Protein AF-A0A372JL14-F1 (afdb_monomer)

Radius of gyration: 31.86 Å; Cα contacts (8 Å, |Δi|>4): 365; chains: 1; bounding box: 79×64×98 Å

Organism: NCBI:txid2293572

Sequence (366 aa):
MTTGGRPSGQGFDAAYQREVLEPARAAGDQPPEDLRVRYALPEQPTPEAVAARVKQVRQCWRRARGQLKYRKLVDRLEAEHRELAPVFTAAERGDLGPLRQRLAGGQARTRRRMEVAASRLADAGGLIQMVTPGELEDIARTAGVAGAELAALAAGRIEVREPDPLPAAPPYAAYAKVRESLDVLGRRTLADFLFGGRMGAPMRVLDGFAAPGRDGTPLVPSAEAVAAVAAEWARRSRDTSTTHAQTVLAALRAGPGEDPGAHLADLIRFDVVDRLRERLRQRASERALLRHATEELGVDASDARRLVFAVLREQAPAAGPPQPGPADRLRELLGAGEIYAAAEFARALTESGTAASGRDAAGGEA

Mean predicted aligned error: 13.59 Å

Secondary structure (DSSP, 8-state):
----PPPPHHHHHHHHIIIIIHHHHHTTSPPPS-HHHHTT--SS--HHHHHHHHHHHHHHHHHHTTSGGGHHHHHHHHHHHHHHHHHHHHHHTT--HHHHHHHHHHHHHHHHHHHHHHHHHHHHHTTTTEE-HHHHHHHHHHHT--HHHHHHHHTTTSEE-PPPP---S-SSTTHHHHHHHHHHTT-SSHHHHHHGGGB-SPBB-SSS-BEEBTTSPEE---HHHHHHHHHHHHTSPPSHHHHHHHHHHHHHH---SS-HHHHHHHHHHHHHHHHHHHHHHTT--HHHHHHIIIIIS-B-HHHHHHHHHHHHHHSS--SSPPPPPHHHHHHHHHHTT-HHHHHHHHHHHHHHHHHHHTTGGGS---

Solvent-accessible surface area (backbone atoms only — not comparable to full-atom values): 20619 Å² total; per-residue (Å²): 142,81,85,80,78,75,82,62,78,64,60,57,43,55,51,46,38,64,73,45,50,49,55,19,43,75,63,71,46,39,74,62,79,45,59,46,66,64,39,67,50,61,97,79,71,48,38,67,57,47,48,54,33,49,54,51,47,54,52,41,42,63,61,44,42,77,37,78,94,37,30,70,37,37,56,50,48,55,53,57,44,63,75,44,43,66,41,53,53,37,18,59,73,63,45,49,62,62,45,51,53,52,47,52,56,36,52,53,50,53,50,51,32,50,52,52,32,50,50,52,50,51,63,64,17,53,92,68,27,40,38,36,62,67,56,50,46,51,44,17,61,77,36,73,47,57,50,69,60,51,49,62,68,31,57,96,69,36,50,75,44,77,65,61,88,70,76,87,65,73,92,45,91,63,47,70,61,32,50,56,28,30,56,76,67,73,33,77,43,64,57,39,66,67,37,48,95,44,52,56,53,52,29,40,54,82,91,56,62,41,28,42,23,66,88,71,48,77,49,63,60,35,68,66,48,54,48,54,47,50,54,57,56,68,72,49,80,90,49,74,65,49,56,31,49,48,51,41,52,50,60,72,64,64,54,84,72,96,53,54,33,62,46,44,32,51,46,39,37,34,53,57,48,52,53,52,50,50,42,46,76,69,66,48,50,73,71,53,49,44,47,41,33,37,73,65,66,33,28,27,70,69,49,24,41,50,49,52,56,20,58,62,53,73,73,45,81,63,91,62,82,74,75,71,49,74,68,50,52,40,51,50,28,52,74,71,66,38,54,68,62,30,52,53,54,53,49,55,52,55,55,55,55,53,60,58,62,58,60,71,71,72,76,80,82,132

Nearest PDB structures (foldseek):
  6zjy-assembly1_2  TM=5.795E-01  e=3.337E+00  Thermus thermophilus
  3iam-assembly1_2  TM=5.540E-01  e=3.505E+00  Thermus thermophilus HB8
  2ztg-assembly1_A  TM=1.646E-01  e=9.799E+00  Archaeoglobus fulgidus

Foldseek 3Di:
DDDDDDDDLVVVLVVLCVQFQVVCLVVVLHHDLQPCNNQVADPDHALVSLLVSNVSSLVSLVVCCVPPSRVSSSVVSVVVVVVCVVQNVCSNVGNNPSVVVSNVVSVVLLVVLVVQLLVQLPVQCDPLLEDELVSLVVSCVVSVHDSVVSVVVSPPRHHHDDAQDADPDAPFPCVVLLVVLCVVLVHLFLCCLLAVVFFPAFWAQRVFTWTAGPVRDIDFLDPVSLVVSLVVLVPDDDDPNSVSNVVNSVRLPPDDDDGSRVSNSNNRRNRLLVVLLVVVVVVDDLVRQLCCSCPRVRHDSNNSSSSSVNSVVVPPPDPDDPPQPLVRVLVVCVVVVVVVVSVVSVVVVVVVVVVVVVVVVPPPDD

pLDDT: mean 85.7, std 14.25, range [32.25, 98.06]

Structure (mmCIF, N/CA/C/O backbone):
data_AF-A0A372JL14-F1
#
_entry.id   AF-A0A372JL14-F1
#
loop_
_atom_site.group_PDB
_atom_site.id
_atom_site.type_symbol
_atom_site.label_atom_id
_atom_site.label_alt_id
_atom_site.label_comp_id
_atom_site.label_asym_id
_atom_site.label_entity_id
_atom_site.label_seq_id
_atom_site.pdbx_PDB_ins_code
_atom_site.Cartn_x
_atom_site.Cartn_y
_atom_site.Cartn_z
_atom_site.occupancy
_atom_site.B_iso_or_equiv
_atom_site.auth_seq_id
_atom_site.auth_comp_id
_atom_site.auth_asym_id
_atom_site.auth_atom_id
_atom_site.pdbx_PDB_model_num
ATOM 1 N N . MET A 1 1 ? -17.526 -30.512 54.571 1.00 36.53 1 MET A N 1
ATOM 2 C CA . MET A 1 1 ? -16.855 -29.221 54.829 1.00 36.53 1 MET A CA 1
ATOM 3 C C . MET A 1 1 ? -15.745 -29.074 53.808 1.00 36.53 1 MET A C 1
ATOM 5 O O . MET A 1 1 ? -14.701 -29.687 53.967 1.00 36.53 1 MET A O 1
ATOM 9 N N . THR A 1 2 ? -16.003 -28.345 52.726 1.00 32.25 2 THR A N 1
ATOM 10 C CA . THR A 1 2 ? -15.035 -28.126 51.645 1.00 32.25 2 THR A CA 1
ATOM 11 C C . THR A 1 2 ? -14.888 -26.620 51.500 1.00 32.25 2 THR A C 1
ATOM 13 O O . THR A 1 2 ? -15.823 -25.917 51.124 1.00 32.25 2 THR A O 1
ATOM 16 N N . THR A 1 3 ? -13.743 -26.120 51.940 1.00 36.56 3 THR A N 1
ATOM 17 C CA . THR A 1 3 ? -13.368 -24.710 51.991 1.00 36.56 3 THR A CA 1
ATOM 18 C C . THR A 1 3 ? -13.183 -24.168 50.576 1.00 36.56 3 THR A C 1
ATOM 20 O O . THR A 1 3 ? -12.207 -24.473 49.897 1.00 36.56 3 THR A O 1
ATOM 23 N N . GLY A 1 4 ? -14.134 -23.344 50.129 1.00 34.62 4 GLY A N 1
ATOM 24 C CA . GLY A 1 4 ? -14.015 -22.556 48.906 1.00 34.62 4 GLY A CA 1
ATOM 25 C C . GLY A 1 4 ? -12.928 -21.492 49.057 1.00 34.62 4 GLY A C 1
ATOM 26 O O . GLY A 1 4 ? -13.103 -20.509 49.778 1.00 34.62 4 GLY A O 1
ATOM 27 N N . GLY A 1 5 ? -11.797 -21.695 48.381 1.00 34.81 5 GLY A N 1
ATOM 28 C CA . GLY A 1 5 ? -10.740 -20.696 48.265 1.00 34.81 5 GLY A CA 1
ATOM 29 C C . GLY A 1 5 ? -11.251 -19.461 47.524 1.00 34.81 5 GLY A C 1
ATOM 30 O O . GLY A 1 5 ? -11.696 -19.553 46.381 1.00 34.81 5 GLY A O 1
ATOM 31 N N . ARG A 1 6 ? -11.194 -18.290 48.171 1.00 41.19 6 ARG A N 1
ATOM 32 C CA . ARG A 1 6 ? -11.411 -17.002 47.496 1.00 41.19 6 ARG A CA 1
ATOM 33 C C . ARG A 1 6 ? -10.354 -16.840 46.397 1.00 41.19 6 ARG A C 1
ATOM 35 O O . ARG A 1 6 ? -9.171 -16.967 46.716 1.00 41.19 6 AR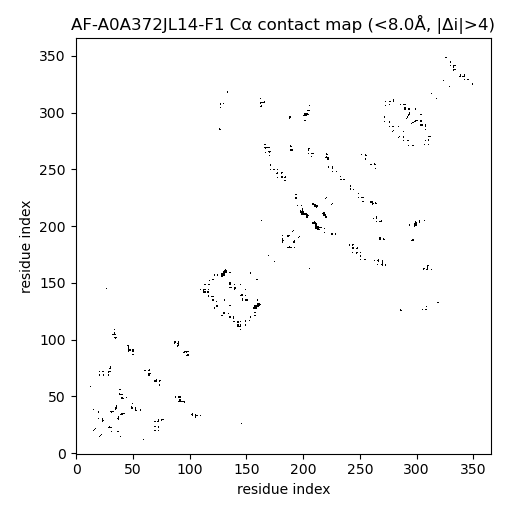G A O 1
ATOM 42 N N . PRO A 1 7 ? -10.724 -16.488 45.155 1.00 47.06 7 PRO A N 1
ATOM 43 C CA . PRO A 1 7 ? -9.740 -16.077 44.164 1.00 47.06 7 PRO A CA 1
ATOM 44 C C . PRO A 1 7 ? -8.987 -14.855 44.705 1.00 47.06 7 PRO A C 1
ATOM 46 O O . PRO A 1 7 ? -9.585 -13.862 45.127 1.00 47.06 7 PRO A O 1
ATOM 49 N N . SER A 1 8 ? -7.664 -14.956 44.763 1.00 51.81 8 SER A N 1
ATOM 50 C CA . SER A 1 8 ? -6.777 -13.918 45.278 1.00 51.81 8 SER A CA 1
ATOM 51 C C . SER A 1 8 ? -6.915 -12.638 44.442 1.00 51.81 8 SER A C 1
ATOM 53 O O . SER A 1 8 ? -6.709 -12.628 43.230 1.00 51.81 8 SER A O 1
ATOM 55 N N . GLY A 1 9 ? -7.242 -11.516 45.094 1.00 58.69 9 GLY A N 1
ATOM 56 C CA . GLY A 1 9 ? -7.465 -10.204 44.458 1.00 58.69 9 GLY A CA 1
ATOM 57 C C . GLY A 1 9 ? -6.240 -9.568 43.779 1.00 58.69 9 GLY A C 1
ATOM 58 O O . GLY A 1 9 ? -6.307 -8.409 43.379 1.00 58.69 9 GLY A O 1
ATOM 59 N N . GLN A 1 10 ? -5.124 -10.292 43.670 1.00 62.50 10 GLN A N 1
ATOM 60 C CA . GLN A 1 10 ? -3.940 -9.907 42.896 1.00 62.50 10 GLN A CA 1
ATOM 61 C C . GLN A 1 10 ? -4.026 -10.389 41.437 1.00 62.50 10 GLN A C 1
ATOM 63 O O . GLN A 1 10 ? -3.588 -9.671 40.543 1.00 62.50 10 GLN A O 1
ATOM 68 N N . GLY A 1 11 ? -4.651 -11.545 41.172 1.00 80.62 11 GLY A N 1
ATOM 69 C CA . GLY A 1 11 ? -4.788 -12.075 39.808 1.00 80.62 11 GLY A CA 1
ATOM 70 C C . GLY A 1 11 ? -5.744 -11.252 38.941 1.00 80.62 11 GLY A C 1
ATOM 71 O O . GLY A 1 11 ? -5.451 -10.974 37.781 1.00 80.62 11 GLY A O 1
ATOM 72 N N . PHE A 1 12 ? -6.857 -10.789 39.525 1.00 87.69 12 PHE A N 1
ATOM 73 C CA . PHE A 1 12 ? -7.806 -9.920 38.822 1.00 87.69 12 PHE A CA 1
ATOM 74 C C . PHE A 1 12 ? -7.198 -8.560 38.465 1.00 87.69 12 PHE A C 1
ATOM 76 O O . PHE A 1 12 ? -7.392 -8.081 37.356 1.00 87.69 12 PHE A O 1
ATOM 83 N N . ASP A 1 13 ? -6.451 -7.948 39.384 1.00 88.00 13 ASP A N 1
ATOM 84 C CA . ASP A 1 13 ? -5.843 -6.637 39.158 1.00 88.00 13 ASP A CA 1
ATOM 85 C C . ASP A 1 13 ? -4.826 -6.655 38.023 1.00 88.00 13 ASP A C 1
ATOM 87 O O . ASP A 1 13 ? -4.829 -5.751 37.193 1.00 88.00 13 ASP A O 1
ATOM 91 N N . ALA A 1 14 ? -3.979 -7.685 37.971 1.00 88.38 14 ALA A N 1
ATOM 92 C CA . ALA A 1 14 ? -3.007 -7.844 36.897 1.00 88.38 14 ALA A CA 1
ATOM 93 C C . ALA A 1 14 ? -3.699 -8.023 35.534 1.00 88.38 14 ALA A C 1
ATOM 95 O O . ALA A 1 14 ? -3.319 -7.370 34.562 1.00 88.38 14 ALA A O 1
ATOM 96 N N . ALA A 1 15 ? -4.752 -8.848 35.476 1.00 89.06 15 ALA A N 1
ATOM 97 C CA . ALA A 1 15 ? -5.551 -9.028 34.264 1.00 89.06 15 ALA A CA 1
ATOM 98 C C . ALA A 1 15 ? -6.240 -7.721 33.843 1.00 89.06 15 ALA A C 1
ATOM 100 O O . ALA A 1 15 ? -6.083 -7.281 32.709 1.00 89.06 15 ALA A O 1
ATOM 101 N N . TYR A 1 16 ? -6.911 -7.038 34.774 1.00 92.19 16 TYR A N 1
ATOM 102 C CA . TYR A 1 16 ? -7.608 -5.779 34.510 1.00 92.19 16 TYR A CA 1
ATOM 103 C C . TYR A 1 16 ? -6.648 -4.658 34.081 1.00 92.19 16 TYR A C 1
ATOM 105 O O . TYR A 1 16 ? -6.959 -3.870 33.189 1.00 92.19 16 TYR A O 1
ATOM 113 N N . GLN A 1 17 ? -5.453 -4.584 34.671 1.00 91.75 17 GLN A N 1
ATOM 114 C CA . GLN A 1 17 ? -4.425 -3.639 34.235 1.00 91.75 17 GLN A CA 1
ATOM 115 C C . GLN A 1 17 ? -4.004 -3.899 32.790 1.00 91.75 17 GLN A C 1
ATOM 117 O O . GLN A 1 17 ? -4.000 -2.970 31.988 1.00 91.75 17 GLN A O 1
ATOM 122 N N . ARG A 1 18 ? -3.696 -5.154 32.456 1.00 90.06 18 ARG A N 1
ATOM 123 C CA . ARG A 1 18 ? -3.254 -5.553 31.117 1.00 90.06 18 ARG A CA 1
ATOM 124 C C . ARG A 1 18 ? -4.340 -5.372 30.056 1.00 90.06 18 ARG A C 1
ATOM 126 O O . ARG A 1 18 ? -4.038 -4.950 28.950 1.00 90.06 18 ARG A O 1
ATOM 133 N N . GLU A 1 19 ? -5.580 -5.713 30.384 1.00 86.56 19 GLU A N 1
ATOM 134 C CA . GLU A 1 19 ? -6.680 -5.788 29.415 1.00 86.56 19 GLU A CA 1
ATOM 135 C C . GLU A 1 19 ? -7.472 -4.482 29.306 1.00 86.56 19 GLU A C 1
ATOM 137 O O . GLU A 1 19 ? -8.123 -4.253 28.292 1.00 86.56 19 GLU A O 1
ATOM 142 N N . VAL A 1 20 ? -7.416 -3.610 30.320 1.00 90.88 20 VAL A N 1
ATOM 143 C CA . VAL A 1 20 ? -8.228 -2.384 30.361 1.00 90.88 20 VAL A CA 1
ATOM 144 C C . VAL A 1 20 ? -7.383 -1.129 30.555 1.00 90.88 20 VAL A C 1
ATOM 146 O O . VAL A 1 20 ? -7.520 -0.185 29.779 1.00 90.88 20 VAL A O 1
ATOM 149 N N . LEU A 1 21 ? -6.507 -1.080 31.566 1.00 91.69 21 LEU A N 1
ATOM 150 C CA . LEU A 1 21 ? -5.782 0.160 31.884 1.00 91.69 21 LEU A CA 1
ATOM 151 C C . LEU A 1 21 ? -4.628 0.459 30.919 1.00 91.69 21 LEU A C 1
ATOM 153 O O . LEU A 1 21 ? -4.479 1.610 30.518 1.00 91.69 21 LEU A O 1
ATOM 157 N N . GLU A 1 22 ? -3.827 -0.534 30.532 1.00 89.06 22 GLU A N 1
ATOM 158 C CA . GLU A 1 22 ? -2.732 -0.334 29.570 1.00 89.06 22 GLU A CA 1
ATOM 159 C C . GLU A 1 22 ? -3.249 0.059 28.171 1.00 89.06 22 GLU A C 1
ATOM 161 O O . GLU A 1 22 ? -2.746 1.050 27.637 1.00 89.06 22 GLU A O 1
ATOM 166 N N . PRO A 1 23 ? -4.291 -0.584 27.599 1.00 84.25 23 PRO A N 1
ATOM 167 C CA . PRO A 1 23 ? -4.885 -0.133 26.339 1.00 84.25 23 PRO A CA 1
ATOM 168 C C . PRO A 1 23 ? -5.472 1.282 26.420 1.00 84.25 23 PRO A C 1
ATOM 170 O O . PRO A 1 23 ? -5.221 2.104 25.543 1.00 84.25 23 PRO A O 1
ATOM 173 N N . ALA A 1 24 ? -6.195 1.606 27.497 1.00 83.81 24 ALA A N 1
ATOM 174 C CA . ALA A 1 24 ? -6.757 2.942 27.712 1.00 83.81 24 ALA A CA 1
ATOM 175 C C . ALA A 1 24 ? -5.674 4.028 27.852 1.00 83.81 24 ALA A C 1
ATOM 177 O O . ALA A 1 24 ? -5.843 5.154 27.382 1.00 83.81 24 ALA A O 1
ATOM 178 N N . ARG A 1 25 ? -4.537 3.688 28.472 1.00 87.19 25 ARG A N 1
ATOM 179 C CA . ARG A 1 25 ? -3.360 4.561 28.555 1.00 87.19 25 ARG A CA 1
ATOM 180 C C . ARG A 1 25 ? -2.718 4.752 27.182 1.00 87.19 25 ARG A C 1
ATOM 182 O O . ARG A 1 25 ? -2.442 5.887 26.804 1.00 87.19 25 ARG A O 1
ATOM 189 N N . ALA A 1 26 ? -2.516 3.668 26.429 1.00 78.06 26 ALA A N 1
ATOM 190 C CA . ALA A 1 26 ? -1.995 3.721 25.062 1.00 78.06 26 ALA A CA 1
ATOM 191 C C . ALA A 1 26 ? -2.899 4.551 24.130 1.00 78.06 26 ALA A C 1
ATOM 193 O O . ALA A 1 26 ? -2.398 5.252 23.257 1.00 78.06 26 ALA A O 1
ATOM 194 N N . ALA A 1 27 ? -4.211 4.561 24.381 1.00 74.12 27 ALA A N 1
ATOM 195 C CA . ALA A 1 27 ? -5.197 5.411 23.713 1.00 74.12 27 ALA A CA 1
ATOM 196 C C . ALA A 1 27 ? -5.262 6.863 24.254 1.00 74.12 27 ALA A C 1
ATOM 198 O O . ALA A 1 27 ? -6.275 7.544 24.095 1.00 74.12 27 ALA A O 1
ATOM 199 N N . GLY A 1 28 ? -4.206 7.359 24.911 1.00 79.31 28 GLY A N 1
ATOM 200 C CA . GLY A 1 28 ? -4.126 8.748 25.384 1.00 79.31 28 GLY A CA 1
ATOM 201 C C . GLY A 1 28 ? -4.898 9.024 26.679 1.00 79.31 28 GLY A C 1
ATOM 202 O O . GLY A 1 28 ? -5.529 10.076 26.823 1.00 79.31 28 GLY A O 1
ATOM 203 N N . ASP A 1 29 ? -4.857 8.085 27.627 1.00 83.62 29 ASP A N 1
ATOM 204 C CA . ASP A 1 29 ? -5.582 8.140 28.907 1.00 83.62 29 ASP A CA 1
ATOM 205 C C . ASP A 1 29 ? -7.108 8.293 28.740 1.00 83.62 29 ASP A C 1
ATOM 207 O O . ASP A 1 29 ? -7.772 9.023 29.490 1.00 83.62 29 ASP A O 1
ATOM 211 N N . GLN A 1 30 ? -7.683 7.620 27.741 1.00 80.56 30 GLN A N 1
ATOM 212 C CA . GLN A 1 30 ? -9.124 7.616 27.492 1.00 80.56 30 GLN A CA 1
ATOM 213 C C . GLN A 1 30 ? -9.791 6.363 28.083 1.00 80.56 30 GLN A C 1
ATOM 215 O O . GLN A 1 30 ? -9.416 5.245 27.731 1.00 80.56 30 GLN A O 1
ATOM 220 N N . PRO A 1 31 ? -10.794 6.513 28.971 1.00 84.88 31 PRO A N 1
ATOM 221 C CA . PRO A 1 31 ? -11.597 5.400 29.457 1.00 84.88 31 PRO A CA 1
ATOM 222 C C . PRO A 1 31 ? -12.264 4.623 28.316 1.00 84.88 31 PRO A C 1
ATOM 224 O O . PRO A 1 31 ? -12.842 5.248 27.427 1.00 84.88 31 PRO A O 1
ATOM 227 N N . PRO A 1 32 ? -12.299 3.279 28.369 1.00 83.69 32 PRO A N 1
ATOM 228 C CA . PRO A 1 32 ? -13.028 2.492 27.379 1.00 83.69 32 PRO A CA 1
ATOM 229 C C . PRO A 1 32 ? -14.502 2.895 27.364 1.00 83.69 32 PRO A C 1
ATOM 231 O O . PRO A 1 32 ? -15.130 2.927 28.421 1.00 83.69 32 PRO A O 1
ATOM 234 N N . GLU A 1 33 ? -15.078 3.205 26.207 1.00 79.69 33 GLU A N 1
ATOM 235 C CA . GLU A 1 33 ? -16.487 3.619 26.128 1.00 79.69 33 GLU A CA 1
ATOM 236 C C . GLU A 1 33 ? -17.476 2.482 26.424 1.00 79.69 33 GLU A C 1
ATOM 238 O O . GLU A 1 33 ? -18.573 2.729 26.933 1.00 79.69 33 GLU A O 1
ATOM 243 N N . ASP A 1 34 ? -17.099 1.233 26.133 1.00 83.25 34 ASP A N 1
ATOM 244 C CA . ASP A 1 34 ? -17.922 0.072 26.463 1.00 83.25 34 ASP A CA 1
ATOM 245 C C . ASP A 1 34 ? -17.882 -0.194 27.975 1.00 83.25 34 ASP A C 1
ATOM 247 O O . ASP A 1 34 ? -16.852 -0.570 28.542 1.00 83.25 34 ASP A O 1
ATOM 251 N N . LEU A 1 35 ? -19.031 -0.030 28.640 1.00 87.88 35 LEU A N 1
ATOM 252 C CA . LEU A 1 35 ? -19.146 -0.266 30.078 1.00 87.88 35 LEU A CA 1
ATOM 253 C C . LEU A 1 35 ? -18.945 -1.742 30.451 1.00 87.88 35 LEU A C 1
ATOM 255 O O . LEU A 1 35 ? -18.551 -2.004 31.586 1.00 87.88 35 LEU A O 1
ATOM 259 N N . ARG A 1 36 ? -19.171 -2.703 29.539 1.00 88.62 36 ARG A N 1
ATOM 260 C CA . ARG A 1 36 ? -18.833 -4.112 29.802 1.00 88.62 36 ARG A CA 1
ATOM 261 C C . ARG A 1 36 ? -17.331 -4.287 29.955 1.00 88.62 36 ARG A C 1
ATOM 263 O O . ARG A 1 36 ? -16.913 -4.882 30.941 1.00 88.62 36 ARG A O 1
ATOM 270 N N . VAL A 1 37 ? -16.539 -3.722 29.046 1.00 87.94 37 VAL A N 1
ATOM 271 C CA . VAL A 1 37 ? -15.069 -3.762 29.113 1.00 87.94 37 VAL A CA 1
ATOM 272 C C . VAL A 1 37 ? -14.576 -2.962 30.317 1.00 87.94 37 VAL A C 1
ATOM 274 O O . VAL A 1 37 ? -13.851 -3.483 31.161 1.00 87.94 37 VAL A O 1
ATOM 277 N N . ARG A 1 38 ? -15.048 -1.717 30.462 1.00 91.19 38 ARG A N 1
ATOM 278 C CA . ARG A 1 38 ? -14.637 -0.803 31.537 1.00 91.19 38 ARG A CA 1
ATOM 279 C C . ARG A 1 38 ? -14.881 -1.370 32.932 1.00 91.19 38 ARG A C 1
ATOM 281 O O . ARG A 1 38 ? -14.085 -1.133 33.829 1.00 91.19 38 ARG A O 1
ATOM 288 N N . TYR A 1 39 ? -15.982 -2.085 33.139 1.00 93.69 39 TYR A N 1
ATOM 289 C CA . TYR A 1 39 ? -16.289 -2.695 34.431 1.00 93.69 39 TYR A CA 1
ATOM 290 C C . TYR A 1 39 ? -16.063 -4.206 34.442 1.00 93.69 39 TYR A C 1
ATOM 292 O O . TYR A 1 39 ? -16.438 -4.828 35.422 1.00 93.69 39 TYR A O 1
ATOM 300 N N . ALA A 1 40 ? -15.462 -4.811 33.412 1.00 91.06 40 ALA A N 1
ATOM 301 C CA . ALA A 1 40 ? -15.293 -6.265 33.288 1.00 91.06 40 ALA A CA 1
ATOM 302 C C . ALA A 1 40 ? -16.577 -7.059 33.639 1.00 91.06 40 ALA A C 1
ATOM 304 O O . ALA A 1 40 ? -16.546 -8.024 34.412 1.00 91.06 40 ALA A O 1
ATOM 305 N N . LEU A 1 41 ? -17.727 -6.595 33.135 1.00 91.06 41 LEU A N 1
ATOM 306 C CA . LEU A 1 41 ? -19.036 -7.193 33.413 1.00 91.06 41 LEU A CA 1
ATOM 307 C C . LEU A 1 41 ? -19.230 -8.482 32.600 1.00 91.06 41 LEU A C 1
ATOM 309 O O . LEU A 1 41 ? -18.819 -8.532 31.440 1.00 91.06 41 LEU A O 1
ATOM 313 N N . PRO A 1 42 ? -19.903 -9.501 33.163 1.00 85.06 42 PRO A N 1
ATOM 314 C CA . PRO A 1 42 ? -20.250 -10.705 32.418 1.00 85.06 42 PRO A CA 1
ATOM 315 C C . PRO A 1 42 ? -21.270 -10.403 31.311 1.00 85.06 42 PRO A C 1
ATOM 317 O O . PRO A 1 42 ? -22.005 -9.412 31.358 1.00 85.06 42 PRO A O 1
ATOM 320 N N . GLU A 1 43 ? -21.339 -11.290 30.320 1.00 80.88 43 GLU A N 1
ATOM 321 C CA . GLU A 1 43 ? -22.211 -11.133 29.152 1.00 80.88 43 GLU A CA 1
ATOM 322 C C . GLU A 1 43 ? -23.695 -11.035 29.536 1.00 80.88 43 GLU A C 1
ATOM 324 O O . GLU A 1 43 ? -24.409 -10.145 29.055 1.00 80.88 43 GLU A O 1
ATOM 329 N N . GLN A 1 44 ? -24.106 -11.867 30.497 1.00 83.38 44 GLN A N 1
ATOM 330 C CA . GLN A 1 44 ? -25.407 -11.831 31.160 1.00 83.38 44 GLN A CA 1
ATOM 331 C C . GLN A 1 44 ? -25.233 -11.373 32.620 1.00 83.38 44 GLN A C 1
ATOM 333 O O . GLN A 1 44 ? -24.943 -12.188 33.498 1.00 83.38 44 GLN A O 1
ATOM 338 N N . PRO A 1 45 ? -25.347 -10.064 32.905 1.00 84.50 45 PRO A N 1
ATOM 339 C CA . PRO A 1 45 ? -25.189 -9.549 34.259 1.00 84.50 45 PRO A CA 1
ATOM 340 C C . PRO A 1 45 ? -26.381 -9.902 35.150 1.00 84.50 45 PRO A C 1
ATOM 342 O O . PRO A 1 45 ? -27.522 -9.610 34.796 1.00 84.50 45 PRO A O 1
ATOM 345 N N . THR A 1 46 ? -26.106 -10.456 36.335 1.00 90.31 46 THR A N 1
ATOM 346 C CA . THR A 1 46 ? -27.049 -10.455 37.467 1.00 90.31 46 THR A CA 1
ATOM 347 C C . THR A 1 46 ? -26.796 -9.228 38.354 1.00 90.31 46 THR A C 1
ATOM 349 O O . THR A 1 46 ? -25.677 -8.698 38.342 1.00 90.31 46 THR A O 1
ATOM 352 N N . PRO A 1 47 ? -27.790 -8.759 39.132 1.00 89.38 47 PRO A N 1
ATOM 353 C CA . PRO A 1 47 ? -27.623 -7.646 40.074 1.00 89.38 47 PRO A CA 1
ATOM 354 C C . PRO A 1 47 ? -26.400 -7.801 40.990 1.00 89.38 47 PRO A C 1
ATOM 356 O O . PRO A 1 47 ? -25.568 -6.897 41.102 1.00 89.38 47 PRO A O 1
ATOM 359 N N . GLU A 1 48 ? -26.229 -8.986 41.576 1.00 89.12 48 GLU A N 1
ATOM 360 C CA . GLU A 1 48 ? -25.154 -9.298 42.520 1.00 89.12 48 GLU A CA 1
ATOM 361 C C . GLU A 1 48 ? -23.792 -9.307 41.823 1.00 89.12 48 GLU A C 1
ATOM 363 O O . GLU A 1 48 ? -22.808 -8.785 42.355 1.00 89.12 48 GLU A O 1
ATOM 368 N N . ALA A 1 49 ? -23.733 -9.867 40.610 1.00 89.75 49 ALA A N 1
ATOM 369 C CA . ALA A 1 49 ? -22.514 -9.919 39.816 1.00 89.75 49 ALA A CA 1
ATOM 370 C C . ALA A 1 49 ? -22.046 -8.515 39.410 1.00 89.75 49 ALA A C 1
ATOM 372 O O . ALA A 1 49 ? -20.848 -8.230 39.466 1.00 89.75 49 ALA A O 1
ATOM 373 N N . VAL A 1 50 ? -22.974 -7.623 39.047 1.00 91.44 50 VAL A N 1
ATOM 374 C CA . VAL A 1 50 ? -22.666 -6.221 38.722 1.00 91.44 50 VAL A CA 1
ATOM 375 C C . VAL A 1 50 ? -22.124 -5.498 39.950 1.00 91.44 50 VAL A C 1
ATOM 377 O O . VAL A 1 50 ? -21.042 -4.916 39.877 1.00 91.44 50 VAL A O 1
ATOM 380 N N . ALA A 1 51 ? -22.824 -5.579 41.084 1.00 91.19 51 ALA A N 1
ATOM 381 C CA . ALA A 1 51 ? -22.426 -4.926 42.329 1.00 91.19 51 ALA A CA 1
ATOM 382 C C . ALA A 1 51 ? -21.022 -5.363 42.782 1.00 91.19 51 ALA A C 1
ATOM 384 O O . ALA A 1 51 ? -20.132 -4.543 43.041 1.00 91.19 51 ALA A O 1
ATOM 385 N N . ALA A 1 52 ? -20.794 -6.681 42.812 1.00 91.69 52 ALA A N 1
ATOM 386 C CA . ALA A 1 52 ? -19.512 -7.265 43.180 1.00 91.69 52 ALA A CA 1
ATOM 387 C C . ALA A 1 52 ? -18.392 -6.804 42.240 1.00 91.69 52 ALA A C 1
ATOM 389 O O . ALA A 1 52 ? -17.317 -6.402 42.698 1.00 91.69 52 ALA A O 1
ATOM 390 N N . ARG A 1 53 ? -18.651 -6.810 40.928 1.00 92.81 53 ARG A N 1
ATOM 391 C CA . ARG A 1 53 ? -17.654 -6.446 39.926 1.00 92.81 53 ARG A CA 1
ATOM 392 C C . ARG A 1 53 ? -17.302 -4.961 39.966 1.00 92.81 53 ARG A C 1
ATOM 394 O O . ARG A 1 53 ? -16.119 -4.626 39.978 1.00 92.81 53 ARG A O 1
ATOM 401 N N . VAL A 1 54 ? -18.292 -4.075 40.062 1.00 93.81 54 VAL A N 1
ATOM 402 C CA . VAL A 1 54 ? -18.071 -2.623 40.185 1.00 93.81 54 VAL A CA 1
ATOM 403 C C . VAL A 1 54 ? -17.231 -2.317 41.424 1.00 93.81 54 VAL A C 1
ATOM 405 O O . VAL A 1 54 ? -16.259 -1.561 41.345 1.00 93.81 54 VAL A O 1
ATOM 408 N N . LYS A 1 55 ? -17.532 -2.954 42.563 1.00 93.62 55 LYS A N 1
ATOM 409 C CA . LYS A 1 55 ? -16.737 -2.814 43.790 1.00 93.62 55 LYS A CA 1
ATOM 410 C C . LYS A 1 55 ? -15.285 -3.256 43.589 1.00 93.62 55 LYS A C 1
ATOM 412 O O . LYS A 1 55 ? -14.369 -2.544 44.010 1.00 93.62 55 LYS A O 1
ATOM 417 N N . GLN A 1 56 ? -15.076 -4.401 42.939 1.00 93.81 56 GLN A N 1
ATOM 418 C CA . GLN A 1 56 ? -13.751 -4.961 42.669 1.00 93.81 56 GLN A CA 1
ATOM 419 C C . GLN A 1 56 ? -12.923 -4.051 41.746 1.00 93.81 56 GLN A C 1
ATOM 421 O O . GLN A 1 56 ? -11.782 -3.716 42.068 1.00 93.81 56 GLN A O 1
ATOM 426 N N . VAL A 1 57 ? -13.519 -3.570 40.653 1.00 95.25 57 VAL A N 1
ATOM 427 C CA . VAL A 1 57 ? -12.891 -2.641 39.701 1.00 95.25 57 VAL A CA 1
ATOM 428 C C . VAL A 1 57 ? -12.508 -1.327 40.384 1.00 95.25 57 VAL A C 1
ATOM 430 O O . VAL A 1 57 ? -11.363 -0.889 40.289 1.00 95.25 57 VAL A O 1
ATOM 433 N N . ARG A 1 58 ? -13.402 -0.739 41.186 1.00 95.00 58 ARG A N 1
ATOM 434 C CA . ARG A 1 58 ? -13.092 0.484 41.948 1.00 95.00 58 ARG A CA 1
ATOM 435 C C . ARG A 1 58 ? -12.001 0.283 42.999 1.00 95.00 58 ARG A C 1
ATOM 437 O O . ARG A 1 58 ? -11.311 1.233 43.367 1.00 95.00 58 ARG A O 1
ATOM 444 N N . GLN A 1 59 ? -11.845 -0.925 43.538 1.00 94.19 59 GLN A N 1
ATOM 445 C CA . GLN A 1 59 ? -10.720 -1.245 44.420 1.00 94.19 59 GLN A CA 1
ATOM 446 C C . GLN A 1 59 ? -9.403 -1.365 43.640 1.00 94.19 59 GLN A C 1
ATOM 448 O O . GLN A 1 59 ? -8.364 -0.942 44.147 1.00 94.19 59 GLN A O 1
ATOM 453 N N . CYS A 1 60 ? -9.436 -1.898 42.415 1.00 94.06 60 CYS A N 1
ATOM 454 C CA . CYS A 1 60 ? -8.289 -1.884 41.506 1.00 94.06 60 CYS A CA 1
ATOM 455 C C . CYS A 1 60 ? -7.890 -0.444 41.144 1.00 94.06 60 CYS A C 1
ATOM 457 O O . CYS A 1 60 ? -6.717 -0.100 41.248 1.00 94.06 60 CYS A O 1
ATOM 459 N N . TRP A 1 61 ? -8.844 0.431 40.806 1.00 95.19 61 TRP A N 1
ATOM 460 C CA . TRP A 1 61 ? -8.562 1.840 40.487 1.00 95.19 61 TRP A CA 1
ATOM 461 C C . TRP A 1 61 ? -7.910 2.580 41.653 1.00 95.19 61 TRP A C 1
ATOM 463 O O . TRP A 1 61 ? -6.888 3.230 41.464 1.00 95.19 61 TRP A O 1
ATOM 473 N N . ARG A 1 62 ? -8.430 2.415 42.876 1.00 94.19 62 ARG A N 1
ATOM 474 C CA . ARG A 1 62 ? -7.833 3.016 44.082 1.00 94.19 62 ARG A CA 1
ATOM 475 C C . ARG A 1 62 ? -6.381 2.588 44.300 1.00 94.19 62 ARG A C 1
ATOM 477 O O . ARG A 1 62 ? -5.559 3.422 44.660 1.00 94.19 62 ARG A O 1
ATOM 484 N N . ARG A 1 63 ? -6.057 1.314 44.050 1.00 92.69 63 ARG A N 1
ATOM 485 C CA . ARG A 1 63 ? -4.675 0.807 44.113 1.00 92.69 63 ARG A CA 1
ATOM 486 C C . ARG A 1 63 ? -3.812 1.356 42.973 1.00 92.69 63 ARG A C 1
ATOM 488 O O . ARG A 1 63 ? -2.690 1.791 43.212 1.00 92.69 63 ARG A O 1
ATOM 495 N N . ALA A 1 64 ? -4.343 1.386 41.751 1.00 91.88 64 ALA A N 1
ATOM 496 C CA . ALA A 1 64 ? -3.648 1.894 40.569 1.00 91.88 64 ALA A CA 1
ATOM 497 C C . ALA A 1 64 ? -3.405 3.412 40.618 1.00 91.88 64 ALA A C 1
ATOM 499 O O . ALA A 1 64 ? -2.426 3.883 40.050 1.00 91.88 64 ALA A O 1
ATOM 500 N N . ARG A 1 65 ? -4.238 4.175 41.338 1.00 91.62 65 ARG A N 1
ATOM 501 C CA . ARG A 1 65 ? -4.104 5.632 41.499 1.00 91.62 65 ARG A CA 1
ATOM 502 C C . ARG A 1 65 ? -2.754 6.061 42.076 1.00 91.62 65 ARG A C 1
ATOM 504 O O . ARG A 1 65 ? -2.270 7.138 41.743 1.00 91.62 65 ARG A O 1
ATOM 511 N N . GLY A 1 66 ? -2.148 5.225 42.925 1.00 89.69 66 GLY A N 1
ATOM 512 C CA . GLY A 1 66 ? -0.816 5.471 43.487 1.00 89.69 66 GLY A CA 1
ATOM 513 C C . GLY A 1 66 ? 0.319 5.366 42.462 1.00 89.69 66 GLY A C 1
ATOM 514 O O . GLY A 1 66 ? 1.428 5.816 42.731 1.00 89.69 66 GLY A O 1
ATOM 515 N N . GLN A 1 67 ? 0.059 4.802 41.280 1.00 91.69 67 GLN A N 1
ATOM 516 C CA . GLN A 1 67 ? 1.034 4.691 40.202 1.00 91.69 67 GLN A CA 1
ATOM 517 C C . GLN A 1 67 ? 0.905 5.900 39.272 1.00 91.69 67 GLN A C 1
ATOM 519 O O . GLN A 1 67 ? -0.135 6.098 38.638 1.00 91.69 67 GLN A O 1
ATOM 524 N N . LEU A 1 68 ? 1.977 6.691 39.145 1.00 89.44 68 LEU A N 1
ATOM 525 C CA . LEU A 1 68 ? 1.980 7.931 38.353 1.00 89.44 68 LEU A CA 1
ATOM 526 C C . LEU A 1 68 ? 1.469 7.724 36.919 1.00 89.44 68 LEU A C 1
ATOM 528 O O . LEU A 1 68 ? 0.686 8.538 36.436 1.00 89.44 68 LEU A O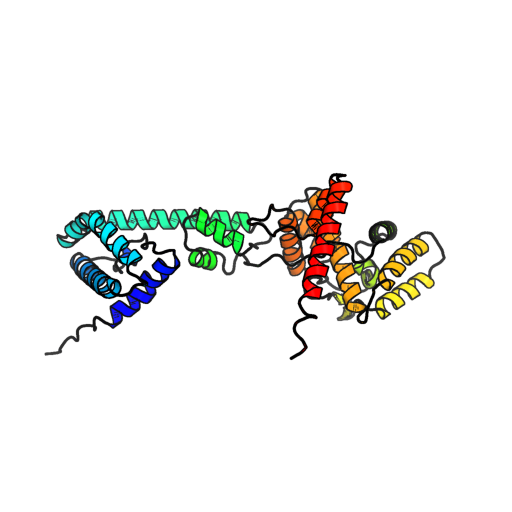 1
ATOM 532 N N . LYS A 1 69 ? 1.825 6.597 36.284 1.00 92.56 69 LYS A N 1
ATOM 533 C CA . LYS A 1 69 ? 1.409 6.259 34.913 1.00 92.56 69 LYS A CA 1
ATOM 534 C C . LYS A 1 69 ? -0.102 6.086 34.708 1.00 92.56 69 LYS A C 1
ATOM 536 O O . LYS A 1 69 ? -0.546 6.139 33.571 1.00 92.56 69 LYS A O 1
ATOM 541 N N . TYR A 1 70 ? -0.885 5.867 35.768 1.00 92.88 70 TYR A N 1
ATOM 542 C CA . TYR A 1 70 ? -2.338 5.664 35.677 1.00 92.88 70 TYR A CA 1
ATOM 543 C C . TYR A 1 70 ? -3.157 6.769 36.336 1.00 92.88 70 TYR A C 1
ATOM 545 O O . TYR A 1 70 ? -4.380 6.774 36.205 1.00 92.88 70 TYR A O 1
ATOM 553 N N . ARG A 1 71 ? -2.522 7.702 37.052 1.00 92.94 71 ARG A N 1
ATOM 554 C CA . ARG A 1 71 ? -3.217 8.688 37.890 1.00 92.94 71 ARG A CA 1
ATOM 555 C C . ARG A 1 71 ? -4.278 9.476 37.115 1.00 92.94 71 ARG A C 1
ATOM 557 O O . ARG A 1 71 ? -5.432 9.504 37.530 1.00 92.94 71 ARG A O 1
ATOM 564 N N . LYS A 1 72 ? -3.909 10.034 35.957 1.00 91.94 72 LYS A N 1
ATOM 565 C CA . LYS A 1 72 ? -4.808 10.828 35.101 1.00 91.94 72 LYS A CA 1
ATOM 566 C C . LYS A 1 72 ? -5.984 10.006 34.563 1.00 91.94 72 LYS A C 1
ATOM 568 O O . LYS A 1 72 ? -7.125 10.462 34.614 1.00 91.94 72 LYS A O 1
ATOM 573 N N . LEU A 1 73 ? -5.715 8.789 34.088 1.00 91.81 73 LEU A N 1
ATOM 574 C CA . LEU A 1 73 ? -6.741 7.862 33.609 1.00 91.81 73 LEU A CA 1
ATOM 575 C C . LEU A 1 73 ? -7.716 7.470 34.733 1.00 91.81 73 LEU A C 1
ATOM 577 O O . LEU A 1 73 ? -8.927 7.490 34.530 1.00 91.81 73 LEU A O 1
ATOM 581 N N . VAL A 1 74 ? -7.204 7.152 35.927 1.00 95.06 74 VAL A N 1
ATOM 582 C CA . VAL A 1 74 ? -8.026 6.789 37.093 1.00 95.06 74 VAL A CA 1
ATOM 583 C C . VAL A 1 74 ? -8.895 7.957 37.556 1.00 95.06 74 VAL A C 1
ATOM 585 O O . VAL A 1 74 ? -10.078 7.752 37.818 1.00 95.06 74 VAL A O 1
ATOM 588 N N . ASP A 1 75 ? -8.354 9.176 37.612 1.00 93.81 75 ASP A N 1
ATOM 589 C CA . ASP A 1 75 ? -9.127 10.367 37.984 1.00 93.81 75 ASP A CA 1
ATOM 590 C C . ASP A 1 75 ? -10.316 10.582 37.025 1.00 93.81 75 ASP A C 1
ATOM 592 O O . ASP A 1 75 ? -11.430 10.887 37.462 1.00 93.81 75 ASP A O 1
ATOM 596 N N . ARG A 1 76 ? -10.108 10.347 35.722 1.00 93.00 76 ARG A N 1
ATOM 597 C CA . ARG A 1 76 ? -11.163 10.408 34.700 1.00 93.00 76 ARG A CA 1
ATOM 598 C C . ARG A 1 76 ? -12.179 9.267 34.839 1.00 93.00 76 ARG A C 1
ATOM 600 O O . ARG A 1 76 ? -13.380 9.524 34.817 1.00 93.00 76 ARG A O 1
ATOM 607 N N . LEU A 1 77 ? -11.724 8.031 35.063 1.00 94.12 77 LEU A N 1
ATOM 608 C CA . LEU A 1 77 ? -12.592 6.872 35.322 1.00 94.12 77 LEU A CA 1
ATOM 609 C C . LEU A 1 77 ? -13.490 7.085 36.550 1.00 94.12 77 LEU A C 1
ATOM 611 O O . LEU A 1 77 ? -14.682 6.777 36.509 1.00 94.12 77 LEU A O 1
ATOM 615 N N . GLU A 1 78 ? -12.946 7.637 37.637 1.00 94.38 78 GLU A N 1
ATOM 616 C CA . GLU A 1 78 ? -13.722 7.969 38.834 1.00 94.38 78 GLU A CA 1
ATOM 617 C C . GLU A 1 78 ? -14.723 9.103 38.588 1.00 94.38 78 GLU A C 1
ATOM 619 O O . GLU A 1 78 ? -15.811 9.084 39.169 1.00 94.38 78 GLU A O 1
ATOM 624 N N . ALA A 1 79 ? -14.386 10.078 37.738 1.00 92.62 79 ALA A N 1
ATOM 625 C CA . ALA A 1 79 ? -15.309 11.137 37.344 1.00 92.62 79 ALA A CA 1
ATOM 626 C C . ALA A 1 79 ? -16.504 10.594 36.557 1.00 92.62 79 ALA A C 1
ATOM 628 O O . ALA A 1 79 ? -17.643 10.806 36.969 1.00 92.62 79 ALA A O 1
ATOM 629 N N . GLU A 1 80 ? -16.257 9.809 35.511 1.00 91.56 80 GLU A N 1
ATOM 630 C CA . GLU A 1 80 ? -17.323 9.193 34.714 1.00 91.56 80 GLU A CA 1
ATOM 631 C C . GLU A 1 80 ? -18.134 8.165 35.525 1.00 91.56 80 GLU A C 1
ATOM 633 O O . GLU A 1 80 ? -19.336 8.001 35.320 1.00 91.56 80 GLU A O 1
ATOM 638 N N . HIS A 1 81 ? -17.521 7.482 36.501 1.00 94.06 81 HIS A N 1
ATOM 639 C CA . HIS A 1 81 ? -18.263 6.603 37.410 1.00 94.06 81 HIS A CA 1
ATOM 640 C C . HIS A 1 81 ? -19.293 7.362 38.250 1.00 94.06 81 HIS A C 1
ATOM 642 O O . HIS A 1 81 ? -20.375 6.829 38.491 1.00 94.06 81 HIS A O 1
ATOM 648 N N . ARG A 1 82 ? -18.998 8.596 38.684 1.00 93.94 82 ARG A N 1
ATOM 649 C CA . ARG A 1 82 ? -19.962 9.410 39.444 1.00 93.94 82 ARG A CA 1
ATOM 650 C C . ARG A 1 82 ? -21.230 9.687 38.636 1.00 93.94 82 ARG A C 1
ATOM 652 O O . ARG A 1 82 ? -22.317 9.632 39.199 1.00 93.94 82 ARG A O 1
ATOM 659 N N . GLU A 1 83 ? -21.106 9.888 37.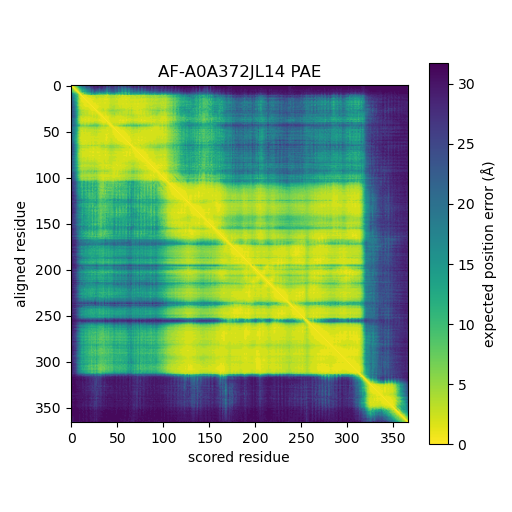328 1.00 91.44 83 GLU A N 1
ATOM 660 C CA . GLU A 1 83 ? -22.254 10.055 36.427 1.00 91.44 83 GLU A CA 1
ATOM 661 C C . GLU A 1 83 ? -23.053 8.755 36.242 1.00 91.44 83 GLU A C 1
ATOM 663 O O . GLU A 1 83 ? -24.271 8.777 36.074 1.00 91.44 83 GLU A O 1
ATOM 668 N N . LEU A 1 84 ? -22.377 7.604 36.299 1.00 92.38 84 LEU A N 1
ATOM 669 C CA . LEU A 1 84 ? -22.986 6.276 36.174 1.00 92.38 84 LEU A CA 1
ATOM 670 C C . LEU A 1 84 ? -23.503 5.707 37.506 1.00 92.38 84 LEU A C 1
ATOM 672 O O . LEU A 1 84 ? -24.182 4.679 37.504 1.00 92.38 84 LEU A O 1
ATOM 676 N N . ALA A 1 85 ? -23.216 6.352 38.639 1.00 92.56 85 ALA A N 1
ATOM 677 C CA . ALA A 1 85 ? -23.602 5.877 39.966 1.00 92.56 85 ALA A CA 1
ATOM 678 C C . ALA A 1 85 ? -25.112 5.587 40.106 1.00 92.56 85 ALA A C 1
ATOM 680 O O . ALA A 1 85 ? -25.444 4.541 40.670 1.00 92.56 85 ALA A O 1
ATOM 681 N N . PRO A 1 86 ? -26.040 6.398 39.551 1.00 93.94 86 PRO A N 1
ATOM 682 C CA . PRO A 1 86 ? -27.469 6.081 39.598 1.00 93.94 86 PRO A CA 1
ATOM 683 C C . PRO A 1 86 ? -27.823 4.783 38.859 1.00 93.94 86 PRO A C 1
ATOM 685 O O . PRO A 1 86 ? -28.660 4.017 39.327 1.00 93.94 86 PRO A O 1
ATOM 688 N N . VAL A 1 87 ? -27.148 4.500 37.739 1.00 92.69 87 VAL A N 1
ATOM 689 C CA . VAL A 1 87 ? -27.365 3.288 36.930 1.00 92.69 87 VAL A CA 1
ATOM 690 C C . VAL A 1 87 ? -26.915 2.042 37.691 1.00 92.69 87 VAL A C 1
ATOM 692 O O . VAL A 1 87 ? -27.637 1.048 37.728 1.00 92.69 87 VAL A O 1
ATOM 695 N N . PHE A 1 88 ? -25.748 2.098 38.338 1.00 93.19 88 PHE A N 1
ATOM 696 C CA . PHE A 1 88 ? -25.264 0.985 39.160 1.00 93.19 88 PHE A CA 1
ATOM 697 C C . PHE A 1 88 ? -26.065 0.816 40.452 1.00 93.19 88 PHE A C 1
ATOM 699 O O . PHE A 1 88 ? -26.289 -0.311 40.873 1.00 93.19 88 PHE A O 1
ATOM 706 N N . THR A 1 89 ? -26.574 1.905 41.029 1.00 92.69 89 THR A N 1
ATOM 707 C CA . THR A 1 89 ? -27.460 1.846 42.202 1.00 92.69 89 THR A CA 1
ATOM 708 C C . THR A 1 89 ? -28.802 1.191 41.858 1.00 92.69 89 THR A C 1
ATOM 710 O O . THR A 1 89 ? -29.324 0.406 42.645 1.00 92.69 89 THR A O 1
ATOM 713 N N . ALA A 1 90 ? -29.367 1.478 40.679 1.00 91.06 90 ALA A N 1
ATOM 714 C CA . ALA A 1 90 ? -30.559 0.786 40.185 1.00 91.06 90 ALA A CA 1
ATOM 715 C C . ALA A 1 90 ? -30.288 -0.714 39.976 1.00 91.06 90 ALA A C 1
ATOM 717 O O . ALA A 1 90 ? -31.064 -1.546 40.447 1.00 91.06 90 ALA A O 1
ATOM 718 N N . ALA A 1 91 ? -29.139 -1.055 39.377 1.00 91.88 91 ALA A N 1
ATOM 719 C CA . ALA A 1 91 ? -28.712 -2.439 39.190 1.00 91.88 91 ALA A CA 1
ATOM 720 C C . ALA A 1 91 ? -28.542 -3.187 40.524 1.00 91.88 91 ALA A C 1
ATOM 722 O O . ALA A 1 91 ? -29.015 -4.312 40.639 1.00 91.88 91 ALA A O 1
ATOM 723 N N . GLU A 1 92 ? -27.939 -2.562 41.540 1.00 90.31 92 GLU A N 1
ATOM 724 C CA . GLU A 1 92 ? -27.804 -3.119 42.898 1.00 90.31 92 GLU A CA 1
ATOM 725 C C . GLU A 1 92 ? -29.159 -3.394 43.567 1.00 90.31 92 GLU A C 1
ATOM 727 O O . GLU A 1 92 ? -29.283 -4.332 44.349 1.00 90.31 92 GLU A O 1
ATOM 732 N N . ARG A 1 93 ? -30.189 -2.607 43.235 1.00 91.19 93 ARG A N 1
ATOM 733 C CA . ARG A 1 93 ? -31.568 -2.783 43.724 1.00 91.19 93 ARG A CA 1
ATOM 734 C C . ARG A 1 93 ? -32.387 -3.784 42.901 1.00 91.19 93 ARG A C 1
ATOM 736 O O . ARG A 1 93 ? -33.572 -3.952 43.167 1.00 91.19 93 ARG A O 1
ATOM 743 N N . GLY A 1 94 ? -31.775 -4.435 41.911 1.00 90.25 94 GLY A N 1
ATOM 744 C CA . GLY A 1 94 ? -32.410 -5.441 41.059 1.00 90.25 94 GLY A CA 1
ATOM 745 C C . GLY A 1 94 ? -32.930 -4.920 39.715 1.00 90.25 94 GLY A C 1
ATOM 746 O O . GLY A 1 94 ? -33.281 -5.730 38.856 1.00 90.25 94 GLY A O 1
ATOM 747 N N . ASP A 1 95 ? -32.930 -3.605 39.472 1.00 92.44 95 ASP A N 1
ATOM 748 C CA . ASP A 1 95 ? -33.325 -3.038 38.179 1.00 92.44 95 ASP A CA 1
ATOM 749 C C . ASP A 1 95 ? -32.124 -2.900 37.232 1.00 92.44 95 ASP A C 1
ATOM 751 O O . ASP A 1 95 ? -31.388 -1.911 37.213 1.00 92.44 95 ASP A O 1
ATOM 755 N N . LEU A 1 96 ? -31.943 -3.917 36.392 1.00 91.19 96 LEU A N 1
ATOM 756 C CA . LEU A 1 96 ? -30.922 -3.934 35.345 1.00 91.19 96 LEU A CA 1
ATOM 757 C C . LEU A 1 96 ? -31.337 -3.188 34.063 1.00 91.19 96 LEU A C 1
ATOM 759 O O . LEU A 1 96 ? -30.535 -3.116 33.130 1.00 91.19 96 LEU A O 1
ATOM 763 N N . GLY A 1 97 ? -32.564 -2.665 33.965 1.00 89.94 97 GLY A N 1
ATOM 764 C CA . GLY A 1 97 ? -33.082 -1.980 32.775 1.00 89.94 97 GLY A CA 1
ATOM 765 C C . GLY A 1 97 ? -32.189 -0.826 32.297 1.00 89.94 97 GLY A C 1
ATOM 766 O O . GLY A 1 97 ? -31.704 -0.879 31.159 1.00 89.94 97 GLY A O 1
ATOM 767 N N . PRO A 1 98 ? -31.877 0.162 33.156 1.00 90.69 98 PRO A N 1
ATOM 768 C CA . PRO A 1 98 ? -31.014 1.290 32.802 1.00 90.69 98 PRO A CA 1
ATOM 769 C C . PRO A 1 98 ? -29.606 0.863 32.368 1.00 90.69 98 PRO A C 1
ATOM 771 O O . PRO A 1 98 ? -29.049 1.409 31.411 1.00 90.69 98 PRO A O 1
ATOM 774 N N . LEU A 1 99 ? -29.033 -0.149 33.032 1.00 90.38 99 LEU A N 1
ATOM 775 C CA . LEU A 1 99 ? -27.719 -0.685 32.679 1.00 90.38 99 LEU A CA 1
ATOM 776 C C . LEU A 1 99 ? -27.756 -1.359 31.305 1.00 90.38 99 LEU A C 1
ATOM 778 O O . LEU A 1 99 ? -26.929 -1.045 30.452 1.00 90.38 99 LEU A O 1
ATOM 782 N N . ARG A 1 100 ? -28.742 -2.227 31.049 1.00 89.06 100 ARG A N 1
ATOM 783 C CA . ARG A 1 100 ? -28.914 -2.890 29.746 1.00 89.06 100 ARG A CA 1
ATOM 784 C C . ARG A 1 100 ? -29.092 -1.884 28.612 1.00 89.06 100 ARG A C 1
ATOM 786 O O . ARG A 1 100 ? -28.471 -2.051 27.566 1.00 89.06 100 ARG A O 1
ATOM 793 N N . GLN A 1 101 ? -29.862 -0.817 28.826 1.00 87.00 101 GLN A N 1
ATOM 794 C CA . GLN A 1 101 ? -30.046 0.241 27.831 1.00 87.00 101 GLN A CA 1
ATOM 795 C C . GLN A 1 101 ? -28.730 0.969 27.517 1.00 87.00 101 GLN A C 1
ATOM 797 O O . GLN A 1 101 ? -28.411 1.206 26.350 1.00 87.00 101 GLN A O 1
ATOM 802 N N . ARG A 1 102 ? -27.926 1.285 28.542 1.00 85.75 102 ARG A N 1
ATOM 803 C CA . ARG A 1 102 ? -26.600 1.899 28.362 1.00 85.75 102 ARG A CA 1
ATOM 804 C C . ARG A 1 102 ? -25.625 0.969 27.638 1.00 85.75 102 ARG A C 1
ATOM 806 O O . ARG A 1 102 ? -24.920 1.436 26.745 1.00 85.75 102 ARG A O 1
ATOM 813 N N . LEU A 1 103 ? -25.620 -0.321 27.979 1.00 86.88 103 LEU A N 1
ATOM 814 C CA . LEU A 1 103 ? -24.796 -1.337 27.317 1.00 86.88 103 LEU A CA 1
ATOM 815 C C . LEU A 1 103 ? -25.162 -1.493 25.839 1.00 86.88 103 LEU A C 1
ATOM 817 O O . LEU A 1 103 ? -24.285 -1.413 24.982 1.00 86.88 103 LEU A O 1
ATOM 821 N N . ALA A 1 104 ? -26.452 -1.634 25.532 1.00 82.88 104 ALA A N 1
ATOM 822 C CA . ALA A 1 104 ? -26.931 -1.742 24.157 1.00 82.88 104 ALA A CA 1
ATOM 823 C C . ALA A 1 104 ? -26.606 -0.480 23.338 1.00 82.88 104 ALA A C 1
ATOM 825 O O . ALA A 1 104 ? -26.104 -0.573 22.219 1.00 82.88 104 ALA A O 1
ATOM 826 N N . GLY A 1 105 ? -26.821 0.710 23.912 1.00 80.44 105 GLY A N 1
ATOM 827 C CA . GLY A 1 105 ? -26.501 1.977 23.254 1.00 80.44 105 GLY A CA 1
ATOM 828 C C . GLY A 1 105 ? -25.002 2.173 22.994 1.00 80.44 105 GLY A C 1
ATOM 829 O O . GLY A 1 105 ? -24.632 2.726 21.961 1.00 80.44 105 GLY A O 1
ATOM 830 N N . GLY A 1 106 ? -24.135 1.712 23.903 1.00 76.12 106 GLY A N 1
ATOM 831 C CA . GLY A 1 106 ? -22.680 1.733 23.720 1.00 76.12 106 GLY A CA 1
ATOM 832 C C . GLY A 1 106 ? -22.224 0.804 22.595 1.00 76.12 106 GLY A C 1
ATOM 833 O O . GLY A 1 106 ? -21.533 1.245 21.679 1.00 76.12 106 GLY A O 1
ATOM 834 N N . GLN A 1 107 ? -22.692 -0.447 22.606 1.00 75.88 107 GLN A N 1
ATOM 835 C CA . GLN A 1 107 ? -22.364 -1.430 21.569 1.00 75.88 107 GLN A CA 1
ATOM 836 C C . GLN A 1 107 ? -22.833 -0.986 20.179 1.00 75.88 107 GLN A C 1
ATOM 838 O O . GLN A 1 107 ? -22.075 -1.094 19.217 1.00 75.88 107 GLN A O 1
ATOM 843 N N . ALA A 1 108 ? -24.037 -0.417 20.071 1.00 81.38 108 ALA A N 1
ATOM 844 C CA . ALA A 1 108 ? -24.547 0.112 18.808 1.00 81.38 108 ALA A CA 1
ATOM 845 C C . ALA A 1 108 ? -23.679 1.259 18.256 1.00 81.38 108 ALA A C 1
ATOM 847 O O . ALA A 1 108 ? -23.404 1.300 17.057 1.00 81.38 108 ALA A O 1
ATOM 848 N N . ARG A 1 109 ? -23.200 2.173 19.115 1.00 82.00 109 ARG A N 1
ATOM 849 C CA . ARG A 1 109 ? -22.305 3.270 18.701 1.00 82.00 109 ARG A CA 1
ATOM 850 C C . ARG A 1 109 ? -20.934 2.768 18.262 1.00 82.00 109 ARG A C 1
ATOM 852 O O . ARG A 1 109 ? -20.446 3.203 17.222 1.00 82.00 109 ARG A O 1
ATOM 859 N N . THR A 1 110 ? -20.331 1.850 19.014 1.00 80.81 110 THR A N 1
ATOM 860 C CA . THR A 1 110 ? -19.041 1.247 18.646 1.00 80.81 110 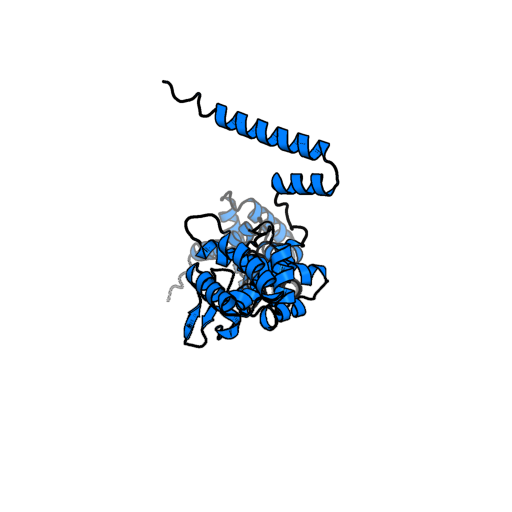THR A CA 1
ATOM 861 C C . THR A 1 110 ? -19.144 0.484 17.333 1.00 80.81 110 THR A C 1
ATOM 863 O O . THR A 1 110 ? -18.336 0.716 16.439 1.00 80.81 110 THR A O 1
ATOM 866 N N . ARG A 1 111 ? -20.190 -0.333 17.161 1.00 84.94 111 ARG A N 1
ATOM 867 C CA . ARG A 1 111 ? -20.450 -1.034 15.901 1.00 84.94 111 ARG A CA 1
ATOM 868 C C . ARG A 1 111 ? -20.592 -0.061 14.732 1.00 84.94 111 ARG A C 1
ATOM 870 O O . ARG A 1 111 ? -19.936 -0.248 13.717 1.00 84.94 111 ARG A O 1
ATOM 877 N N . ARG A 1 112 ? -21.369 1.014 14.897 1.00 88.38 112 ARG A N 1
ATOM 878 C CA . ARG A 1 112 ? -21.543 2.034 13.854 1.00 88.38 112 ARG A CA 1
ATOM 879 C C . ARG A 1 112 ? -20.228 2.726 13.486 1.00 88.38 112 ARG A C 1
ATOM 881 O O . ARG A 1 112 ? -19.969 2.936 12.307 1.00 88.38 112 ARG A O 1
ATOM 888 N N . ARG A 1 113 ? -19.390 3.079 14.467 1.00 88.56 113 ARG A N 1
ATOM 889 C CA . ARG A 1 113 ? -18.056 3.651 14.199 1.00 88.56 113 ARG A CA 1
ATOM 890 C C . ARG A 1 113 ? -17.164 2.673 13.448 1.00 88.56 113 ARG A C 1
ATOM 892 O O . ARG A 1 113 ? -16.512 3.077 12.495 1.00 88.56 113 ARG A O 1
ATOM 899 N N . MET A 1 114 ? -17.190 1.399 13.835 1.00 89.50 114 MET A N 1
ATOM 900 C CA . MET A 1 114 ? -16.428 0.356 13.157 1.00 89.50 114 MET A CA 1
ATOM 901 C C . MET A 1 114 ? -16.912 0.138 11.719 1.00 89.50 114 MET A C 1
ATOM 903 O O . MET A 1 114 ? -16.091 0.019 10.823 1.00 89.50 114 MET A O 1
ATOM 907 N N . GLU A 1 115 ? -18.222 0.155 11.467 1.00 92.38 115 GLU A N 1
ATOM 908 C CA . GLU A 1 115 ? -18.792 0.069 10.113 1.00 92.38 115 GLU A CA 1
ATOM 909 C C . GLU A 1 115 ? -18.371 1.265 9.241 1.00 92.38 115 GLU A C 1
ATOM 911 O O . GLU A 1 115 ? -17.986 1.088 8.086 1.00 92.38 115 GLU A O 1
ATOM 916 N N . VAL A 1 116 ? -18.362 2.481 9.801 1.00 91.44 116 VAL A N 1
ATOM 917 C CA . VAL A 1 116 ? -17.855 3.679 9.107 1.00 91.44 116 VAL A CA 1
ATOM 918 C C . VAL A 1 116 ? -16.353 3.569 8.832 1.00 91.44 116 VAL A C 1
ATOM 920 O O . VAL A 1 116 ? -15.914 3.888 7.727 1.00 91.44 116 VAL A O 1
ATOM 923 N N . ALA A 1 117 ? -15.564 3.109 9.806 1.00 92.06 117 ALA A N 1
ATOM 924 C CA . ALA A 1 117 ? -14.130 2.891 9.638 1.00 92.06 117 ALA A CA 1
ATOM 925 C C . ALA A 1 117 ? -13.849 1.836 8.557 1.00 92.06 117 ALA A C 1
ATOM 927 O O . ALA A 1 117 ? -13.000 2.057 7.700 1.00 92.06 117 ALA A O 1
ATOM 928 N N . ALA A 1 118 ? -14.613 0.740 8.549 1.00 93.06 118 ALA A N 1
ATOM 929 C CA . ALA A 1 118 ? -14.533 -0.327 7.557 1.00 93.06 118 ALA A CA 1
ATOM 930 C C . ALA A 1 118 ? -14.810 0.182 6.138 1.00 93.06 118 ALA A C 1
ATOM 932 O O . ALA A 1 118 ? -14.061 -0.138 5.219 1.00 93.06 118 ALA A O 1
ATOM 933 N N . SER A 1 119 ? -15.863 0.990 5.967 1.00 93.56 119 SER A N 1
ATOM 934 C CA . SER A 1 119 ? -16.201 1.595 4.674 1.00 93.56 119 SER A CA 1
ATOM 935 C C . SER A 1 119 ? -15.076 2.498 4.182 1.00 93.56 119 SER A C 1
ATOM 937 O O . SER A 1 119 ? -14.609 2.332 3.064 1.00 93.56 119 SER A O 1
ATOM 939 N N . ARG A 1 120 ? -14.580 3.402 5.037 1.00 93.88 120 ARG A N 1
ATOM 940 C CA . ARG A 1 120 ? -13.484 4.315 4.677 1.00 93.88 120 ARG A CA 1
ATOM 941 C C . ARG A 1 120 ? -12.191 3.582 4.352 1.00 93.88 120 ARG A C 1
ATOM 943 O O . ARG A 1 120 ? -11.468 3.995 3.456 1.00 93.88 120 ARG A O 1
ATOM 950 N N . LEU A 1 121 ? -11.905 2.510 5.081 1.00 94.12 121 LEU A N 1
ATOM 951 C CA . LEU A 1 121 ? -10.756 1.655 4.824 1.00 94.12 121 LEU A CA 1
ATOM 952 C C . LEU A 1 121 ? -10.882 0.953 3.462 1.00 94.12 121 LEU A C 1
ATOM 954 O O . LEU A 1 121 ? -9.909 0.913 2.716 1.00 94.12 121 LEU A O 1
ATOM 958 N N . ALA A 1 122 ? -12.070 0.452 3.112 1.00 92.69 122 ALA A N 1
ATOM 959 C CA . ALA A 1 122 ? -12.324 -0.122 1.792 1.00 92.69 122 ALA A CA 1
ATOM 960 C C . ALA A 1 122 ? -12.185 0.923 0.672 1.00 92.69 122 ALA A C 1
ATOM 962 O O . ALA A 1 122 ? -11.550 0.643 -0.343 1.00 92.69 122 ALA A O 1
ATOM 963 N N . ASP A 1 123 ? -12.710 2.133 0.881 1.00 91.81 123 ASP A N 1
ATOM 964 C CA . ASP A 1 123 ? -12.601 3.236 -0.078 1.00 91.81 123 ASP A CA 1
ATOM 965 C C . ASP A 1 123 ? -11.138 3.672 -0.283 1.00 91.81 123 ASP A C 1
ATOM 967 O O . ASP A 1 123 ? -10.712 3.887 -1.415 1.00 91.81 123 ASP A O 1
ATOM 971 N N . ALA A 1 124 ? -10.353 3.761 0.797 1.00 91.00 124 ALA A N 1
ATOM 972 C CA . ALA A 1 124 ? -8.933 4.116 0.743 1.00 91.00 124 ALA A CA 1
ATOM 973 C C . ALA A 1 124 ? -8.069 3.021 0.095 1.00 91.00 124 ALA A C 1
ATOM 975 O O . ALA A 1 124 ? -7.122 3.326 -0.631 1.00 91.00 124 ALA A O 1
ATOM 976 N N . GLY A 1 125 ? -8.401 1.751 0.349 1.00 90.44 125 GLY A N 1
ATOM 977 C CA . GLY A 1 125 ? -7.719 0.606 -0.251 1.00 90.44 125 GLY A CA 1
ATOM 978 C C . GLY A 1 125 ? -7.990 0.458 -1.749 1.00 90.44 125 GLY A C 1
ATOM 979 O O . GLY A 1 125 ? -7.128 -0.042 -2.473 1.00 90.44 125 GLY A O 1
ATOM 980 N N . GLY A 1 126 ? -9.164 0.890 -2.218 1.00 91.44 126 GLY A N 1
ATOM 981 C CA . GLY A 1 126 ? -9.535 0.856 -3.630 1.00 91.44 126 GLY A CA 1
ATOM 982 C C . GLY A 1 126 ? -9.463 -0.547 -4.244 1.00 91.44 126 GLY A C 1
ATOM 983 O O . GLY A 1 126 ? -9.704 -1.561 -3.582 1.00 91.44 126 GLY A O 1
ATOM 984 N N . LEU A 1 127 ? -9.126 -0.615 -5.533 1.00 92.00 127 LEU A N 1
ATOM 985 C CA . LEU A 1 127 ? -8.927 -1.882 -6.251 1.00 92.00 127 LEU A CA 1
ATOM 986 C C . LEU A 1 127 ? -7.573 -2.537 -5.948 1.00 92.00 127 LEU A C 1
ATOM 988 O O . LEU A 1 127 ? -7.441 -3.753 -6.073 1.00 92.00 127 LEU A O 1
ATOM 992 N N . ILE A 1 128 ? -6.570 -1.748 -5.572 1.00 93.81 128 ILE A N 1
ATOM 993 C CA . ILE A 1 128 ? -5.222 -2.201 -5.223 1.00 93.81 128 ILE A CA 1
ATOM 994 C C . ILE A 1 128 ? -5.223 -2.944 -3.882 1.00 93.81 128 ILE A C 1
ATOM 996 O O . ILE A 1 128 ? -4.351 -3.784 -3.662 1.00 93.81 128 ILE A O 1
ATOM 1000 N N . GLN A 1 129 ? -6.207 -2.671 -3.017 1.00 95.38 129 GLN A N 1
ATOM 1001 C CA . GLN A 1 129 ? -6.317 -3.227 -1.668 1.00 95.38 129 GLN A CA 1
ATOM 1002 C C . GLN A 1 129 ? -5.068 -2.939 -0.823 1.00 95.38 129 GLN A C 1
ATOM 1004 O O . GLN A 1 129 ? -4.600 -3.796 -0.075 1.00 95.38 129 GLN A O 1
ATOM 1009 N N . MET A 1 130 ? -4.523 -1.727 -0.941 1.00 95.69 130 MET A N 1
ATOM 1010 C CA . MET A 1 130 ? -3.365 -1.275 -0.166 1.00 95.69 130 MET A CA 1
ATOM 1011 C C . MET A 1 130 ? -3.620 0.102 0.438 1.00 95.69 130 MET A C 1
ATOM 1013 O O . MET A 1 130 ? -4.203 0.966 -0.218 1.00 95.69 130 MET A O 1
ATOM 1017 N N . VAL A 1 131 ? -3.132 0.316 1.658 1.00 95.50 131 VAL A N 1
ATOM 1018 C CA . VAL A 1 131 ? -3.134 1.619 2.343 1.00 95.50 131 VAL A CA 1
ATOM 1019 C C . VAL A 1 131 ? -1.801 1.864 3.037 1.00 95.50 131 VAL A C 1
ATOM 1021 O O . VAL A 1 131 ? -1.091 0.918 3.386 1.00 95.50 131 VAL A O 1
ATOM 1024 N N . THR A 1 132 ? -1.464 3.129 3.273 1.00 94.31 132 THR A N 1
ATOM 1025 C CA . THR A 1 132 ? -0.299 3.473 4.096 1.00 94.31 132 THR A CA 1
ATOM 1026 C C . THR A 1 132 ? -0.619 3.335 5.590 1.00 94.31 132 THR A C 1
ATOM 1028 O O . THR A 1 132 ? -1.784 3.441 5.994 1.00 94.31 132 THR A O 1
ATOM 1031 N N . PRO A 1 133 ? 0.394 3.130 6.451 1.00 92.25 133 PRO A N 1
ATOM 1032 C CA . PRO A 1 133 ? 0.224 3.233 7.899 1.00 92.25 133 PRO A CA 1
ATOM 1033 C C . PRO A 1 133 ? -0.425 4.560 8.327 1.00 92.25 133 PRO A C 1
ATOM 1035 O O . PRO A 1 133 ? -1.340 4.555 9.148 1.00 92.25 133 PRO A O 1
ATOM 1038 N N . GLY A 1 134 ? -0.024 5.681 7.715 1.00 89.88 134 GLY A N 1
ATOM 1039 C CA . GLY A 1 134 ? -0.603 7.001 7.988 1.00 89.88 134 GLY A CA 1
ATOM 1040 C C . GLY A 1 134 ? -2.087 7.106 7.618 1.00 89.88 134 GLY A C 1
ATOM 1041 O O . GLY A 1 134 ? -2.886 7.587 8.419 1.00 89.88 134 GLY A O 1
ATOM 1042 N N . GLU A 1 135 ? -2.491 6.583 6.454 1.00 92.06 135 GLU A N 1
ATOM 1043 C CA . GLU A 1 135 ? -3.903 6.520 6.042 1.00 92.06 135 GLU A CA 1
ATOM 1044 C C . GLU A 1 135 ? -4.733 5.692 7.035 1.00 92.06 135 GLU A C 1
ATOM 1046 O O . GLU A 1 135 ? -5.831 6.093 7.425 1.00 92.06 135 GLU A O 1
ATOM 1051 N N . LEU A 1 136 ? -4.199 4.554 7.490 1.00 92.00 136 LEU A N 1
ATOM 1052 C CA . LEU A 1 136 ? -4.857 3.700 8.478 1.00 92.00 136 LEU A CA 1
ATOM 1053 C C . LEU A 1 136 ? -5.059 4.432 9.815 1.00 92.00 136 LEU A C 1
ATOM 1055 O O . LEU A 1 136 ? -6.151 4.389 10.391 1.00 92.00 136 LEU A O 1
ATOM 1059 N N . GLU A 1 137 ? -4.029 5.122 10.303 1.00 87.62 137 GLU A N 1
ATOM 1060 C CA . GLU A 1 137 ? -4.099 5.922 11.528 1.00 87.62 137 GLU A CA 1
ATOM 1061 C C . GLU A 1 137 ? -5.099 7.076 11.408 1.00 87.62 137 GLU A C 1
ATOM 1063 O O . GLU A 1 137 ? -5.894 7.307 12.325 1.00 87.62 137 GLU A O 1
ATOM 1068 N N . ASP A 1 138 ? -5.105 7.778 10.277 1.00 87.06 138 ASP A N 1
ATOM 1069 C CA . ASP A 1 138 ? -6.019 8.886 10.018 1.00 87.06 138 ASP A CA 1
ATOM 1070 C C . ASP A 1 138 ? -7.475 8.414 9.934 1.00 87.06 138 ASP A C 1
ATOM 1072 O O . ASP A 1 138 ? -8.369 9.050 10.508 1.00 87.06 138 ASP A O 1
ATOM 1076 N N . ILE A 1 139 ? -7.734 7.267 9.300 1.00 88.56 139 ILE A N 1
ATOM 1077 C CA . ILE A 1 139 ? -9.068 6.656 9.266 1.00 88.56 139 ILE A CA 1
ATOM 1078 C C . ILE A 1 139 ? -9.503 6.260 10.677 1.00 88.56 139 ILE A C 1
ATOM 1080 O O . ILE A 1 139 ? -10.627 6.591 11.074 1.00 88.56 139 ILE A O 1
ATOM 1084 N N . ALA A 1 140 ? -8.628 5.611 11.452 1.00 85.81 140 ALA A N 1
ATOM 1085 C CA . ALA A 1 140 ? -8.922 5.214 12.827 1.00 85.81 140 ALA A CA 1
ATOM 1086 C C . ALA A 1 140 ? -9.274 6.431 13.694 1.00 85.81 140 ALA A C 1
ATOM 1088 O O . ALA A 1 140 ? -10.324 6.462 14.345 1.00 85.81 140 ALA A O 1
ATOM 1089 N N . ARG A 1 141 ? -8.447 7.481 13.619 1.00 84.81 141 ARG A N 1
ATOM 1090 C CA . ARG A 1 141 ? -8.641 8.744 14.339 1.00 84.81 141 ARG A CA 1
ATOM 1091 C C . ARG A 1 141 ? -9.955 9.416 13.952 1.00 84.81 141 ARG A C 1
ATOM 1093 O O . ARG A 1 141 ? -10.731 9.794 14.826 1.00 84.81 141 ARG A O 1
ATOM 1100 N N . THR A 1 142 ? -10.240 9.523 12.655 1.00 83.69 142 THR A N 1
ATOM 1101 C CA . THR A 1 142 ? -11.443 10.204 12.147 1.00 83.69 142 THR A CA 1
ATOM 1102 C C . THR A 1 142 ? -12.720 9.407 12.428 1.00 83.69 142 THR A C 1
ATOM 1104 O O . THR A 1 142 ? -13.798 9.987 12.553 1.00 83.69 142 THR A O 1
ATOM 1107 N N . ALA A 1 143 ? -12.639 8.078 12.507 1.00 84.38 143 ALA A N 1
ATOM 1108 C CA . ALA A 1 143 ? -13.771 7.228 12.869 1.00 84.38 143 ALA A CA 1
ATOM 1109 C C . ALA A 1 143 ? -13.933 7.048 14.390 1.00 84.38 143 ALA A C 1
ATOM 1111 O O . ALA A 1 143 ? -14.960 6.529 14.829 1.00 84.38 143 ALA A O 1
ATOM 1112 N N . GLY A 1 144 ? -12.960 7.489 15.196 1.00 80.12 144 GLY A N 1
ATOM 1113 C CA . GLY A 1 144 ? -12.968 7.320 16.649 1.00 80.12 144 GLY A CA 1
ATOM 1114 C C . GLY A 1 144 ? -12.884 5.852 17.073 1.00 80.12 144 GLY A C 1
ATOM 1115 O O . GLY A 1 144 ? -13.574 5.453 18.011 1.00 80.12 144 GLY A O 1
ATOM 1116 N N . VAL A 1 145 ? -12.096 5.053 16.347 1.00 84.12 145 VAL A N 1
ATOM 1117 C CA . VAL A 1 145 ? -11.806 3.642 16.652 1.00 84.12 145 VAL A CA 1
ATOM 1118 C C . VAL A 1 145 ? -10.330 3.480 17.002 1.00 84.12 145 VAL A C 1
ATOM 1120 O O . VAL A 1 145 ? -9.492 4.281 16.586 1.00 84.12 145 VAL A O 1
ATOM 1123 N N . ALA A 1 146 ? -9.990 2.447 17.772 1.00 80.94 146 ALA A N 1
ATOM 1124 C CA . ALA A 1 146 ? -8.593 2.178 18.087 1.00 80.94 146 ALA A CA 1
ATOM 1125 C C . ALA A 1 146 ? -7.846 1.693 16.832 1.00 80.94 146 ALA A C 1
ATOM 1127 O O . ALA A 1 146 ? -8.337 0.828 16.106 1.00 80.94 146 ALA A O 1
ATOM 1128 N N . GLY A 1 147 ? -6.627 2.198 16.605 1.00 79.69 147 GLY A N 1
ATOM 1129 C CA . GLY A 1 147 ? -5.813 1.811 15.444 1.00 79.69 147 GLY A CA 1
ATOM 1130 C C . GLY A 1 147 ? -5.576 0.299 15.352 1.00 79.69 147 GLY A C 1
ATOM 1131 O O . GLY A 1 147 ? -5.660 -0.269 14.270 1.00 79.69 147 GLY A O 1
ATOM 1132 N N . ALA A 1 148 ? -5.389 -0.377 16.491 1.00 82.06 148 ALA A N 1
ATOM 1133 C CA . ALA A 1 148 ? -5.227 -1.831 16.543 1.00 82.06 148 ALA A CA 1
ATOM 1134 C C . ALA A 1 148 ? -6.482 -2.601 16.092 1.00 82.06 148 ALA A C 1
ATOM 1136 O O . ALA A 1 148 ? -6.365 -3.636 15.440 1.00 82.06 148 ALA A O 1
ATOM 1137 N N . GLU A 1 149 ? -7.681 -2.100 16.405 1.00 84.12 149 GLU A N 1
ATOM 1138 C CA . GLU A 1 149 ? -8.936 -2.723 15.967 1.00 84.12 149 GLU A CA 1
ATOM 1139 C C . GLU A 1 149 ? -9.124 -2.561 14.457 1.00 84.12 149 GLU A C 1
ATOM 1141 O O . GLU A 1 149 ? -9.510 -3.510 13.774 1.00 84.12 149 GLU A O 1
ATOM 1146 N N . LEU A 1 150 ? -8.795 -1.380 13.922 1.00 89.06 150 LEU A N 1
ATOM 1147 C CA . LEU A 1 150 ? -8.851 -1.140 12.483 1.00 89.06 150 LEU A CA 1
ATOM 1148 C C . LEU A 1 150 ? -7.784 -1.948 11.726 1.00 89.06 150 LEU A C 1
ATOM 1150 O O . LEU A 1 150 ? -8.077 -2.506 10.672 1.00 89.06 150 LEU A O 1
ATOM 1154 N N . ALA A 1 151 ? -6.576 -2.080 12.278 1.00 89.06 151 ALA A N 1
ATOM 1155 C CA . ALA A 1 151 ? -5.521 -2.925 11.719 1.00 89.06 151 ALA A CA 1
ATOM 1156 C C . ALA A 1 151 ? -5.929 -4.408 11.694 1.00 89.06 151 ALA A C 1
ATOM 1158 O O . ALA A 1 151 ? -5.724 -5.093 10.692 1.00 89.06 151 ALA A O 1
ATOM 1159 N N . ALA A 1 152 ? -6.568 -4.900 12.760 1.00 88.62 152 ALA A N 1
ATOM 1160 C CA . ALA A 1 152 ? -7.114 -6.255 12.798 1.00 88.62 152 ALA A CA 1
ATOM 1161 C C . ALA A 1 152 ? -8.228 -6.462 11.759 1.00 88.62 152 ALA A C 1
ATOM 1163 O O . ALA A 1 152 ? -8.349 -7.548 11.196 1.00 88.62 152 ALA A O 1
ATOM 1164 N N . LEU A 1 153 ? -9.022 -5.425 11.472 1.00 89.00 153 LEU A N 1
ATOM 1165 C CA . LEU A 1 153 ? -10.035 -5.462 10.418 1.00 89.00 153 LEU A CA 1
ATOM 1166 C C . LEU A 1 153 ? -9.422 -5.468 9.006 1.00 89.00 153 LEU A C 1
ATOM 1168 O O . LEU A 1 153 ? -9.961 -6.126 8.113 1.00 89.00 153 LEU A O 1
ATOM 1172 N N . ALA A 1 154 ? -8.318 -4.742 8.806 1.00 90.81 154 ALA A N 1
ATOM 1173 C CA . ALA A 1 154 ? -7.574 -4.707 7.546 1.00 90.81 154 ALA A CA 1
ATOM 1174 C C . ALA A 1 154 ? -6.884 -6.046 7.239 1.00 90.81 154 ALA A C 1
ATOM 1176 O O . ALA A 1 154 ? -6.777 -6.439 6.074 1.00 90.81 154 ALA A O 1
ATOM 1177 N N . ALA A 1 155 ? -6.440 -6.758 8.280 1.00 90.31 155 ALA A N 1
ATOM 1178 C CA . ALA A 1 155 ? -5.650 -7.977 8.165 1.00 90.31 155 ALA A CA 1
ATOM 1179 C C . ALA A 1 155 ? -6.282 -9.009 7.209 1.00 90.31 155 ALA A C 1
ATOM 1181 O O . ALA A 1 155 ? -7.429 -9.432 7.363 1.00 90.31 155 ALA A O 1
ATOM 1182 N N . GLY A 1 156 ? -5.507 -9.421 6.202 1.00 82.81 156 GLY A N 1
ATOM 1183 C CA . GLY A 1 156 ? -5.913 -10.412 5.200 1.00 82.81 156 GLY A CA 1
ATOM 1184 C C . GLY A 1 156 ? -6.847 -9.894 4.101 1.00 82.81 156 GLY A C 1
ATOM 1185 O O . GLY A 1 156 ? -7.248 -10.682 3.248 1.00 82.81 156 GLY A O 1
ATOM 1186 N N . ARG A 1 157 ? -7.201 -8.602 4.101 1.00 90.38 157 ARG A N 1
ATOM 1187 C CA . ARG A 1 157 ? -8.040 -7.974 3.060 1.00 90.38 157 ARG A CA 1
ATOM 1188 C C . ARG A 1 157 ? -7.380 -6.774 2.408 1.00 90.38 157 ARG A C 1
ATOM 1190 O O . ARG A 1 157 ? -7.587 -6.554 1.223 1.00 90.38 157 ARG A O 1
ATOM 1197 N N . ILE A 1 158 ? -6.652 -5.991 3.198 1.00 94.94 158 ILE A N 1
ATOM 1198 C CA . ILE A 1 158 ? -5.947 -4.791 2.765 1.00 94.94 158 ILE A CA 1
ATOM 1199 C C . ILE A 1 158 ? -4.531 -4.872 3.317 1.00 94.94 158 ILE A C 1
ATOM 1201 O O . ILE A 1 158 ? -4.324 -5.063 4.517 1.00 94.94 158 ILE A O 1
ATOM 1205 N N . GLU A 1 159 ? -3.557 -4.752 2.429 1.00 95.38 159 GLU A N 1
ATOM 1206 C CA . GLU A 1 159 ? -2.151 -4.704 2.799 1.00 95.38 159 GLU A CA 1
ATOM 1207 C C . GLU A 1 159 ? -1.801 -3.294 3.297 1.00 95.38 159 GLU A C 1
ATOM 1209 O O . GLU A 1 159 ? -2.099 -2.291 2.649 1.00 95.38 159 GLU A O 1
ATOM 1214 N N . VAL A 1 160 ? -1.181 -3.218 4.475 1.00 94.31 160 VAL A N 1
ATOM 1215 C CA . VAL A 1 160 ? -0.701 -1.959 5.052 1.00 94.31 160 VAL A CA 1
ATOM 1216 C C . VAL A 1 160 ? 0.786 -1.845 4.741 1.00 94.31 160 VAL A C 1
ATOM 1218 O O . VAL A 1 160 ? 1.581 -2.636 5.252 1.00 94.31 160 VAL A O 1
ATOM 1221 N N . ARG A 1 161 ? 1.160 -0.892 3.885 1.00 93.38 161 ARG A N 1
ATOM 1222 C CA . ARG A 1 161 ? 2.523 -0.770 3.355 1.00 93.38 161 ARG A CA 1
ATOM 1223 C C . ARG A 1 161 ? 2.869 0.682 3.049 1.00 93.38 161 ARG A C 1
ATOM 1225 O O . ARG A 1 161 ? 2.032 1.434 2.557 1.00 93.38 161 ARG A O 1
ATOM 1232 N N . GLU A 1 162 ? 4.121 1.057 3.287 1.00 92.50 162 GLU A N 1
ATOM 1233 C CA . GLU A 1 162 ? 4.653 2.300 2.728 1.00 92.50 162 GLU A CA 1
ATOM 1234 C C . GLU A 1 162 ? 4.809 2.197 1.201 1.00 92.50 162 GLU A C 1
ATOM 1236 O O . GLU A 1 162 ? 5.171 1.128 0.692 1.00 92.50 162 GLU A O 1
ATOM 1241 N N . PRO A 1 163 ? 4.554 3.282 0.448 1.00 94.44 163 PRO A N 1
ATOM 1242 C CA . PRO A 1 163 ? 4.812 3.315 -0.984 1.00 94.44 163 PRO A CA 1
ATOM 1243 C C . PRO A 1 163 ? 6.264 2.949 -1.293 1.00 94.44 163 PRO A C 1
ATOM 1245 O O . PRO A 1 163 ? 7.191 3.477 -0.677 1.00 94.44 163 PRO A O 1
ATOM 1248 N N . ASP A 1 164 ? 6.475 2.058 -2.263 1.00 94.25 164 ASP A N 1
ATOM 1249 C CA . ASP A 1 164 ? 7.827 1.767 -2.726 1.00 94.25 164 ASP A CA 1
ATOM 1250 C C . ASP A 1 164 ? 8.451 3.050 -3.312 1.00 94.25 164 ASP A C 1
ATOM 1252 O O . ASP A 1 164 ? 7.798 3.729 -4.109 1.00 94.25 164 ASP A O 1
ATOM 1256 N N . PRO A 1 165 ? 9.701 3.403 -2.954 1.00 91.25 165 PRO A N 1
ATOM 1257 C CA . PRO A 1 165 ? 10.348 4.589 -3.505 1.00 91.25 165 PRO A CA 1
ATOM 1258 C C . PRO A 1 165 ? 10.461 4.430 -5.019 1.00 91.25 165 PRO A C 1
ATOM 1260 O O . PRO A 1 165 ? 10.830 3.361 -5.487 1.00 91.25 165 PRO A O 1
ATOM 1263 N N . LEU A 1 166 ? 10.159 5.451 -5.814 1.00 93.00 166 LEU A N 1
ATOM 1264 C CA . LEU A 1 166 ? 10.226 5.353 -7.275 1.00 93.00 166 LEU A CA 1
ATOM 1265 C C . LEU A 1 166 ? 11.318 6.272 -7.833 1.00 93.00 166 LEU A C 1
ATOM 1267 O O . LEU A 1 166 ? 11.546 7.355 -7.293 1.00 93.00 166 LEU A O 1
ATOM 1271 N N . PRO A 1 167 ? 11.999 5.886 -8.927 1.00 89.88 167 PRO A N 1
ATOM 1272 C CA . PRO A 1 167 ? 13.026 6.729 -9.525 1.00 89.88 167 PRO A CA 1
ATOM 1273 C C . PRO A 1 167 ? 12.389 8.019 -10.063 1.00 89.88 167 PRO A C 1
ATOM 1275 O O . PRO A 1 167 ? 11.523 7.986 -10.938 1.00 89.88 167 PRO A O 1
ATOM 1278 N N . ALA A 1 168 ? 12.767 9.169 -9.501 1.00 84.75 168 ALA A N 1
ATOM 1279 C CA . ALA A 1 168 ? 12.146 10.464 -9.804 1.00 84.75 168 ALA A CA 1
ATOM 1280 C C . ALA A 1 168 ? 12.675 11.109 -11.096 1.00 84.75 168 ALA A C 1
ATOM 1282 O O . ALA A 1 168 ? 11.951 11.842 -11.766 1.00 84.75 168 ALA A O 1
ATOM 1283 N N . ALA A 1 169 ? 13.925 10.822 -11.458 1.00 83.06 169 ALA A N 1
ATOM 1284 C CA . ALA A 1 169 ? 14.595 11.355 -12.638 1.00 83.06 169 ALA A CA 1
ATOM 1285 C C . ALA A 1 169 ? 15.158 10.210 -13.488 1.00 83.06 169 ALA A C 1
ATOM 1287 O O . ALA A 1 169 ? 15.496 9.157 -12.934 1.00 83.06 169 ALA A O 1
ATOM 1288 N N . PRO A 1 170 ? 15.267 10.395 -14.815 1.00 79.31 170 PRO A N 1
ATOM 1289 C CA . PRO A 1 170 ? 15.855 9.379 -15.665 1.00 79.31 170 PRO A CA 1
ATOM 1290 C C . PRO A 1 170 ? 17.325 9.183 -15.275 1.00 79.31 170 PRO A C 1
ATOM 1292 O O . PRO A 1 170 ? 18.056 10.171 -15.166 1.00 79.31 170 PRO A O 1
ATOM 1295 N N . PRO A 1 171 ? 17.808 7.937 -15.150 1.00 77.62 171 PRO A N 1
ATOM 1296 C CA . PRO A 1 171 ? 19.227 7.678 -14.910 1.00 77.62 171 PRO A CA 1
ATOM 1297 C C . PRO A 1 171 ? 20.097 7.992 -16.144 1.00 77.62 171 PRO A C 1
ATOM 1299 O O . PRO A 1 171 ? 21.318 7.867 -16.092 1.00 77.62 171 PRO A O 1
ATOM 1302 N N . TYR A 1 172 ? 19.481 8.421 -17.254 1.00 75.62 172 TYR A N 1
ATOM 1303 C CA . TYR A 1 172 ? 20.142 8.820 -18.489 1.00 75.62 172 TYR A CA 1
ATOM 1304 C C . TYR A 1 172 ? 19.508 10.085 -19.092 1.00 75.62 172 TYR A C 1
ATOM 1306 O O . TYR A 1 172 ? 18.312 10.125 -19.378 1.00 75.62 172 TYR A O 1
ATOM 1314 N N . ALA A 1 173 ? 20.323 11.112 -19.347 1.00 76.75 173 ALA A N 1
ATOM 1315 C CA . ALA A 1 173 ? 19.848 12.442 -19.743 1.00 76.75 173 ALA A CA 1
ATOM 1316 C C . ALA A 1 173 ? 19.042 12.470 -21.058 1.00 76.75 173 ALA A C 1
ATOM 1318 O O . ALA A 1 173 ? 18.119 13.269 -21.192 1.00 76.75 173 ALA A O 1
ATOM 1319 N N . ALA A 1 174 ? 19.343 11.590 -22.020 1.00 82.75 174 ALA A N 1
ATOM 1320 C CA . ALA A 1 174 ? 18.644 11.543 -23.310 1.00 82.75 174 ALA A CA 1
ATOM 1321 C C . ALA A 1 174 ? 17.505 10.505 -23.357 1.00 82.75 174 ALA A C 1
ATOM 1323 O O . ALA A 1 174 ? 17.117 10.053 -24.436 1.00 82.75 174 ALA A O 1
ATOM 1324 N N . TYR A 1 175 ? 16.944 10.136 -22.200 1.00 87.25 175 TYR A N 1
ATOM 1325 C CA . TYR A 1 175 ? 15.860 9.155 -22.096 1.00 87.25 175 TYR A CA 1
ATOM 1326 C C . TYR A 1 175 ? 14.634 9.482 -22.971 1.00 87.25 175 TYR A C 1
ATOM 1328 O O . TYR A 1 175 ? 14.069 8.581 -23.586 1.00 87.25 175 TYR A O 1
ATOM 1336 N N . ALA A 1 176 ? 14.257 10.757 -23.122 1.00 89.25 176 ALA A N 1
ATOM 1337 C CA . ALA A 1 176 ? 13.131 11.141 -23.984 1.00 89.25 176 ALA A CA 1
ATOM 1338 C C . ALA A 1 176 ? 13.302 10.637 -25.434 1.00 89.25 176 ALA A C 1
ATOM 1340 O O . ALA A 1 176 ? 12.389 10.050 -26.010 1.00 89.25 176 ALA A O 1
ATOM 1341 N N . LYS A 1 177 ? 14.516 10.752 -25.985 1.00 91.69 177 LYS A N 1
ATOM 1342 C CA . LYS A 1 177 ? 14.846 10.276 -27.336 1.00 91.69 177 LYS A CA 1
ATOM 1343 C C . LYS A 1 177 ? 14.871 8.746 -27.435 1.00 91.69 177 LYS A C 1
ATOM 1345 O O . LYS A 1 177 ? 14.557 8.174 -28.481 1.00 91.69 177 LYS A O 1
ATOM 1350 N N . VAL A 1 178 ? 15.261 8.072 -26.352 1.00 92.75 178 VAL A N 1
ATOM 1351 C CA . VAL A 1 178 ? 15.190 6.605 -26.245 1.00 92.75 178 VAL A CA 1
ATOM 1352 C C . VAL A 1 178 ? 13.742 6.162 -26.358 1.00 92.75 178 VAL A C 1
ATOM 1354 O O . VAL A 1 178 ? 13.442 5.254 -27.126 1.00 92.75 178 VAL A O 1
ATOM 1357 N N . ARG A 1 179 ? 12.845 6.848 -25.654 1.00 92.50 179 ARG A N 1
ATOM 1358 C CA . ARG A 1 179 ? 11.423 6.547 -25.659 1.00 92.50 179 ARG A CA 1
ATOM 1359 C C . ARG A 1 179 ? 10.785 6.738 -27.038 1.00 92.50 179 ARG A C 1
ATOM 1361 O O . ARG A 1 179 ? 10.155 5.809 -27.527 1.00 92.50 179 ARG A O 1
ATOM 1368 N N . GLU A 1 180 ? 11.046 7.860 -27.706 1.00 93.62 180 GLU A N 1
ATOM 1369 C CA . GLU A 1 180 ? 10.626 8.071 -29.104 1.00 93.62 180 GLU A CA 1
ATOM 1370 C C . GLU A 1 180 ? 11.136 6.956 -30.029 1.00 93.62 180 GLU A C 1
ATOM 1372 O O . GLU A 1 180 ? 10.414 6.448 -30.884 1.00 93.62 180 GLU A O 1
ATOM 1377 N N . SER A 1 181 ? 12.390 6.536 -29.836 1.00 96.12 181 SER A N 1
ATOM 1378 C CA . SER A 1 181 ? 12.986 5.459 -30.628 1.00 96.12 181 SER A CA 1
ATOM 1379 C C . SER A 1 181 ? 12.327 4.106 -30.357 1.00 96.12 181 SER A C 1
ATOM 1381 O O . SER A 1 181 ? 12.148 3.336 -31.295 1.00 96.12 181 SER A O 1
ATOM 1383 N N . LEU A 1 182 ? 11.934 3.808 -29.115 1.00 95.69 182 LEU A N 1
ATOM 1384 C CA . LEU A 1 182 ? 11.170 2.598 -28.791 1.00 95.69 182 LEU A CA 1
ATOM 1385 C C . LEU A 1 182 ? 9.808 2.594 -29.491 1.00 95.69 182 LEU A C 1
ATOM 1387 O O . LEU A 1 182 ? 9.442 1.574 -30.074 1.00 95.69 182 LEU A O 1
ATOM 1391 N N . ASP A 1 183 ? 9.113 3.732 -29.506 1.00 93.81 183 ASP A N 1
ATOM 1392 C CA . ASP A 1 183 ? 7.807 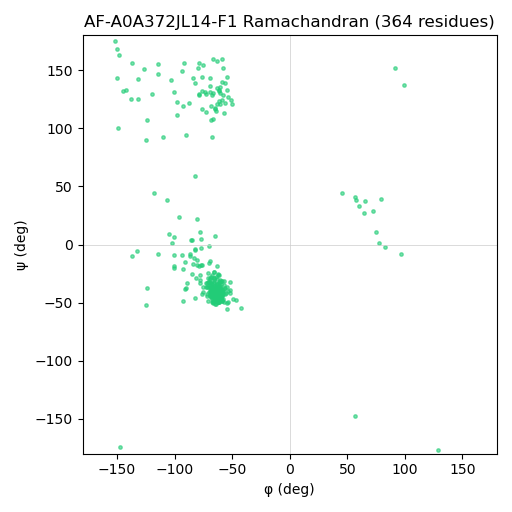3.861 -30.155 1.00 93.81 183 ASP A CA 1
ATOM 1393 C C . ASP A 1 183 ? 7.915 3.630 -31.677 1.00 93.81 183 ASP A C 1
ATOM 1395 O O . ASP A 1 183 ? 7.141 2.851 -32.237 1.00 93.81 183 ASP A O 1
ATOM 1399 N N . VAL A 1 184 ? 8.931 4.200 -32.344 1.00 95.62 184 VAL A N 1
ATOM 1400 C CA . VAL A 1 184 ? 9.204 3.947 -33.778 1.00 95.62 184 VAL A CA 1
ATOM 1401 C C . VAL A 1 184 ? 9.541 2.477 -34.047 1.00 95.62 184 VAL A C 1
ATOM 1403 O O . VAL A 1 184 ? 9.146 1.918 -35.070 1.00 95.62 184 VAL A O 1
ATOM 1406 N N . LEU A 1 185 ? 10.255 1.828 -33.126 1.00 94.88 185 LEU A N 1
ATOM 1407 C CA . LEU A 1 185 ? 10.599 0.408 -33.217 1.00 94.88 185 LEU A CA 1
ATOM 1408 C C . LEU A 1 185 ? 9.430 -0.528 -32.866 1.00 94.88 185 LEU A C 1
ATOM 1410 O O . LEU A 1 185 ? 9.599 -1.749 -32.935 1.00 94.88 185 LEU A O 1
ATOM 1414 N N . GLY A 1 186 ? 8.275 0.012 -32.461 1.00 93.00 186 GLY A N 1
ATOM 1415 C CA . GLY A 1 186 ? 7.126 -0.766 -32.003 1.00 93.00 186 GLY A CA 1
ATOM 1416 C C . GLY A 1 186 ? 7.398 -1.547 -30.714 1.00 93.00 186 GLY A C 1
ATOM 1417 O O . GLY A 1 186 ? 6.803 -2.605 -30.504 1.00 93.00 186 GLY A O 1
ATOM 1418 N N . ARG A 1 187 ? 8.325 -1.066 -29.874 1.00 95.00 187 ARG A N 1
ATOM 1419 C CA . ARG A 1 187 ? 8.702 -1.691 -28.600 1.00 95.00 187 ARG A CA 1
ATOM 1420 C C . ARG A 1 187 ? 8.028 -0.992 -27.439 1.00 95.00 187 ARG A C 1
ATOM 1422 O O . ARG A 1 187 ? 8.065 0.228 -27.323 1.00 95.00 187 ARG A O 1
ATOM 1429 N N . ARG A 1 188 ? 7.427 -1.787 -26.559 1.00 90.88 188 ARG A N 1
ATOM 1430 C CA . ARG A 1 188 ? 6.582 -1.273 -25.471 1.00 90.88 188 ARG A CA 1
ATOM 1431 C C . ARG A 1 188 ? 7.399 -0.728 -24.309 1.00 90.88 188 ARG A C 1
ATOM 1433 O O . ARG A 1 188 ? 6.967 0.211 -23.655 1.00 90.88 188 ARG A O 1
ATOM 1440 N N . THR A 1 189 ? 8.554 -1.336 -24.054 1.00 94.56 189 THR A N 1
ATOM 1441 C CA . THR A 1 189 ? 9.466 -1.007 -22.954 1.00 94.56 189 THR A CA 1
ATOM 1442 C C . THR A 1 189 ? 10.912 -1.306 -23.350 1.00 94.56 189 THR A C 1
ATOM 1444 O O . THR A 1 189 ? 11.180 -2.003 -24.336 1.00 94.56 189 THR A O 1
ATOM 1447 N N . LEU A 1 190 ? 11.867 -0.836 -22.549 1.00 95.12 190 LEU A N 1
ATOM 1448 C CA . LEU A 1 190 ? 13.272 -1.239 -22.658 1.00 95.12 190 LEU A CA 1
ATOM 1449 C C . LEU A 1 190 ? 13.466 -2.746 -22.453 1.00 95.12 190 LEU A C 1
ATOM 1451 O O . LEU A 1 190 ? 14.284 -3.361 -23.139 1.00 95.12 190 LEU A O 1
ATOM 1455 N N . ALA A 1 191 ? 12.687 -3.357 -21.557 1.00 95.38 191 ALA A N 1
ATOM 1456 C CA . ALA A 1 191 ? 12.704 -4.802 -21.357 1.00 95.38 191 ALA A CA 1
ATOM 1457 C C . ALA A 1 191 ? 12.204 -5.559 -22.599 1.00 95.38 191 ALA A C 1
ATOM 1459 O O . ALA A 1 191 ? 12.799 -6.563 -22.977 1.00 95.38 191 ALA A O 1
ATOM 1460 N N . ASP A 1 192 ? 11.174 -5.061 -23.291 1.00 94.75 192 ASP A N 1
ATOM 1461 C CA . ASP A 1 192 ? 10.718 -5.621 -24.571 1.00 94.75 192 ASP A CA 1
ATOM 1462 C C . ASP A 1 192 ? 11.778 -5.462 -25.676 1.00 94.75 192 ASP A C 1
ATOM 1464 O O . ASP A 1 192 ? 12.037 -6.399 -26.433 1.00 94.75 192 ASP A O 1
ATOM 1468 N N . PHE A 1 193 ? 12.483 -4.328 -25.732 1.00 96.00 193 PHE A N 1
ATOM 1469 C CA . PHE A 1 193 ? 13.610 -4.169 -26.658 1.00 96.00 193 PHE A CA 1
ATOM 1470 C C . PHE A 1 193 ? 14.752 -5.164 -26.376 1.00 96.00 193 PHE A C 1
ATOM 1472 O O . PHE A 1 193 ? 15.314 -5.729 -27.315 1.00 96.00 193 PHE A O 1
ATOM 1479 N N . LEU A 1 194 ? 15.082 -5.408 -25.102 1.00 95.06 194 LEU A N 1
ATOM 1480 C CA . LEU A 1 194 ? 16.148 -6.335 -24.708 1.00 95.06 194 LEU A CA 1
ATOM 1481 C C . LEU A 1 194 ? 15.753 -7.812 -24.843 1.00 95.06 194 LEU A C 1
ATOM 1483 O O . LEU A 1 194 ? 16.563 -8.653 -25.248 1.00 95.06 194 LEU A O 1
ATOM 1487 N N . PHE A 1 195 ? 14.521 -8.148 -24.474 1.00 94.12 195 PHE A N 1
ATOM 1488 C CA . PHE A 1 195 ? 14.111 -9.519 -24.188 1.00 94.12 195 PHE A CA 1
ATOM 1489 C C . PHE A 1 195 ? 12.804 -9.951 -24.853 1.00 94.12 195 PHE A C 1
ATOM 1491 O O . PHE A 1 195 ? 12.471 -11.124 -24.748 1.00 94.12 195 PHE A O 1
ATOM 1498 N N . GLY A 1 196 ? 12.070 -9.076 -25.544 1.00 82.19 196 GLY A N 1
ATOM 1499 C CA . GLY A 1 196 ? 10.669 -9.277 -25.949 1.00 82.19 196 GLY A CA 1
ATOM 1500 C C . GLY A 1 196 ? 10.315 -10.665 -26.488 1.00 82.19 196 GLY A C 1
ATOM 1501 O O . GLY A 1 196 ? 9.449 -11.346 -25.948 1.00 82.19 196 GLY A O 1
ATOM 1502 N N . GLY A 1 197 ? 11.028 -11.140 -27.513 1.00 84.19 197 GLY A N 1
ATOM 1503 C CA . GLY A 1 197 ? 10.778 -12.467 -28.100 1.00 84.19 197 GLY A CA 1
ATOM 1504 C C . GLY A 1 197 ? 11.163 -13.655 -27.205 1.00 84.19 197 GLY A C 1
ATOM 1505 O O . GLY A 1 197 ? 10.732 -14.778 -27.456 1.00 84.19 197 GLY A O 1
ATOM 1506 N N . ARG A 1 198 ? 11.967 -13.409 -26.169 1.00 90.50 198 ARG A N 1
ATOM 1507 C CA . ARG A 1 198 ? 12.507 -14.396 -25.228 1.00 90.50 198 ARG A CA 1
ATOM 1508 C C . ARG A 1 198 ? 11.752 -14.441 -23.904 1.00 90.50 198 ARG A C 1
ATOM 1510 O O . ARG A 1 198 ? 11.872 -15.446 -23.219 1.00 90.50 198 ARG A O 1
ATOM 1517 N N . MET A 1 199 ? 10.980 -13.414 -23.541 1.00 92.19 199 MET A N 1
ATOM 1518 C CA . MET A 1 199 ? 10.184 -13.427 -22.308 1.00 92.19 199 MET A CA 1
ATOM 1519 C C . MET A 1 199 ? 9.058 -14.467 -22.394 1.00 92.19 199 MET A C 1
ATOM 1521 O O . MET A 1 199 ? 8.304 -14.522 -23.373 1.00 92.19 199 MET A O 1
ATOM 1525 N N . GLY A 1 200 ? 8.988 -15.323 -21.373 1.00 87.88 200 GLY A N 1
ATOM 1526 C CA . GLY A 1 200 ? 7.991 -16.383 -21.219 1.00 87.88 200 GLY A CA 1
ATOM 1527 C C . GLY A 1 200 ? 6.854 -16.034 -20.258 1.00 87.88 200 GLY A C 1
ATOM 1528 O O . GLY A 1 200 ? 5.785 -16.628 -20.360 1.00 87.88 200 GLY A O 1
ATOM 1529 N N . ALA A 1 201 ? 7.052 -15.063 -19.363 1.00 90.44 201 ALA A N 1
ATOM 1530 C CA . ALA A 1 201 ? 6.026 -14.562 -18.446 1.00 90.44 201 ALA A CA 1
ATOM 1531 C C . ALA A 1 201 ? 6.295 -13.087 -18.065 1.00 90.44 201 ALA A C 1
ATOM 1533 O O . ALA A 1 201 ? 7.323 -12.541 -18.482 1.00 90.44 201 ALA A O 1
ATOM 1534 N N . PRO A 1 202 ? 5.390 -12.442 -17.301 1.00 94.56 202 PRO A N 1
ATOM 1535 C CA . PRO A 1 202 ? 5.561 -11.066 -16.841 1.00 94.56 202 PRO A CA 1
ATOM 1536 C C . PRO A 1 202 ? 6.841 -10.840 -16.023 1.00 94.56 202 PRO A C 1
ATOM 1538 O O . PRO A 1 202 ? 7.335 -11.746 -15.349 1.00 94.56 202 PRO A O 1
ATOM 1541 N N . MET A 1 203 ? 7.364 -9.615 -16.074 1.00 95.88 203 MET A N 1
ATOM 1542 C CA . MET A 1 203 ? 8.588 -9.205 -15.381 1.00 95.88 203 MET A CA 1
ATOM 1543 C C . MET A 1 203 ? 8.308 -8.579 -14.009 1.00 95.88 203 MET A C 1
ATOM 1545 O O . MET A 1 203 ? 7.301 -7.901 -13.813 1.00 95.88 203 MET A O 1
ATOM 1549 N N . ARG A 1 204 ? 9.246 -8.742 -13.077 1.00 96.31 204 ARG A N 1
ATOM 1550 C CA . ARG A 1 204 ? 9.313 -8.024 -11.796 1.00 96.31 204 ARG A CA 1
ATOM 1551 C C . ARG A 1 204 ? 10.381 -6.936 -11.875 1.00 96.31 204 ARG A C 1
ATOM 1553 O O . ARG A 1 204 ? 11.411 -7.149 -12.512 1.00 96.31 204 ARG A O 1
ATOM 1560 N N . VAL A 1 205 ? 10.124 -5.778 -11.269 1.00 95.31 205 VAL A N 1
ATOM 1561 C CA . VAL A 1 205 ? 10.941 -4.556 -11.397 1.00 95.31 205 VAL A CA 1
ATOM 1562 C C . VAL A 1 205 ? 11.180 -3.800 -10.080 1.00 95.31 205 VAL A C 1
ATOM 1564 O O . VAL A 1 205 ? 11.986 -2.872 -10.078 1.00 95.31 205 VAL A O 1
ATOM 1567 N N . LEU A 1 206 ? 10.504 -4.141 -8.973 1.00 92.50 206 LEU A N 1
ATOM 1568 C CA . LEU A 1 206 ? 10.649 -3.413 -7.697 1.00 92.50 206 LEU A CA 1
ATOM 1569 C C . LEU A 1 206 ? 11.741 -3.965 -6.769 1.00 92.50 206 LEU A C 1
ATOM 1571 O O . LEU A 1 206 ? 12.461 -3.179 -6.158 1.00 92.50 206 LEU A O 1
ATOM 1575 N N . ASP A 1 207 ? 11.900 -5.288 -6.693 1.00 89.31 207 ASP A N 1
ATOM 1576 C CA . ASP A 1 207 ? 12.846 -5.959 -5.780 1.00 89.31 207 ASP A CA 1
ATOM 1577 C C . ASP A 1 207 ? 14.063 -6.521 -6.542 1.00 89.31 207 ASP A C 1
ATOM 1579 O O . ASP A 1 207 ? 14.536 -7.628 -6.285 1.00 89.31 207 ASP A O 1
ATOM 1583 N N . GLY A 1 208 ? 14.526 -5.761 -7.536 1.00 86.81 208 GLY A N 1
ATOM 1584 C CA . GLY A 1 208 ? 15.441 -6.233 -8.573 1.00 86.81 208 GLY A CA 1
ATOM 1585 C C . GLY A 1 208 ? 14.692 -6.762 -9.797 1.00 86.81 208 GLY A C 1
ATOM 1586 O O . GLY A 1 208 ? 13.548 -7.216 -9.713 1.00 86.81 208 GLY A O 1
ATOM 1587 N N . PHE A 1 209 ? 15.333 -6.665 -10.964 1.00 93.38 209 PHE A N 1
ATOM 1588 C CA . PHE A 1 209 ? 14.727 -7.148 -12.199 1.00 93.38 209 PHE A CA 1
ATOM 1589 C C . PHE A 1 209 ? 14.739 -8.677 -12.243 1.00 93.38 209 PHE A C 1
ATOM 1591 O O . PHE A 1 209 ? 15.789 -9.301 -12.081 1.00 93.38 209 PHE A O 1
ATOM 1598 N N . ALA A 1 210 ? 13.594 -9.274 -12.561 1.00 93.00 210 ALA A N 1
ATOM 1599 C CA . ALA A 1 210 ? 13.503 -10.692 -12.877 1.00 93.00 210 ALA A CA 1
ATOM 1600 C C . ALA A 1 210 ? 12.446 -10.935 -13.955 1.00 93.00 210 ALA A C 1
ATOM 1602 O O . ALA A 1 210 ? 11.314 -10.470 -13.835 1.00 93.00 210 ALA A O 1
ATOM 1603 N N . ALA A 1 211 ? 12.788 -11.709 -14.982 1.00 93.75 211 ALA A N 1
ATOM 1604 C CA . ALA A 1 211 ? 11.829 -12.186 -15.971 1.00 93.75 211 ALA A CA 1
ATOM 1605 C C . ALA A 1 211 ? 12.170 -13.628 -16.378 1.00 93.75 211 ALA A C 1
ATOM 1607 O O . ALA A 1 211 ? 13.335 -13.919 -16.658 1.00 93.75 211 ALA A O 1
ATOM 1608 N N . PRO A 1 212 ? 11.197 -14.551 -16.428 1.00 92.44 212 PRO A N 1
ATOM 1609 C CA . PRO A 1 212 ? 11.449 -15.902 -16.910 1.00 92.44 212 PRO A CA 1
ATOM 1610 C 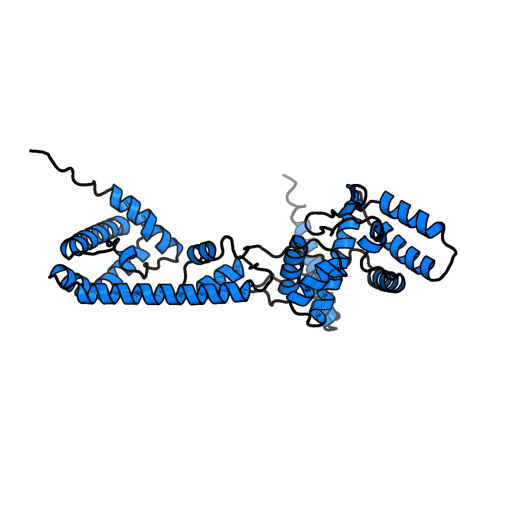C . PRO A 1 212 ? 11.552 -15.916 -18.440 1.00 92.44 212 PRO A C 1
ATOM 1612 O O . PRO A 1 212 ? 10.705 -15.358 -19.145 1.00 92.44 212 PRO A O 1
ATOM 1615 N N . GLY A 1 213 ? 12.583 -16.571 -18.965 1.00 93.50 213 GLY A N 1
ATOM 1616 C CA . GLY A 1 213 ? 12.741 -16.855 -20.385 1.00 93.50 213 GLY A CA 1
ATOM 1617 C C . GLY A 1 213 ? 11.817 -17.981 -20.852 1.00 93.50 213 GLY A C 1
ATOM 1618 O O . GLY A 1 213 ? 11.415 -18.847 -20.075 1.00 93.50 213 GLY A O 1
ATOM 1619 N N . ARG A 1 214 ? 11.474 -17.992 -22.143 1.00 92.50 214 ARG A N 1
ATOM 1620 C CA . ARG A 1 214 ? 10.651 -19.046 -22.773 1.00 92.50 214 ARG A CA 1
ATOM 1621 C C . ARG A 1 214 ? 11.292 -20.429 -22.726 1.00 92.50 214 ARG A C 1
ATOM 1623 O O . ARG A 1 214 ? 10.584 -21.427 -22.772 1.00 92.50 214 ARG A O 1
ATOM 1630 N N . ASP A 1 215 ? 12.613 -20.476 -22.655 1.00 91.12 215 ASP A N 1
ATOM 1631 C CA . ASP A 1 215 ? 13.416 -21.687 -22.491 1.00 91.12 215 ASP A CA 1
ATOM 1632 C C . ASP A 1 215 ? 13.582 -22.103 -21.017 1.00 91.12 215 ASP A C 1
ATOM 1634 O O . ASP A 1 215 ? 14.282 -23.067 -20.722 1.00 91.12 215 ASP A O 1
ATOM 1638 N N . GLY A 1 216 ? 12.941 -21.387 -20.086 1.00 87.31 216 GLY A N 1
ATOM 1639 C CA . GLY A 1 216 ? 13.051 -21.608 -18.647 1.00 87.31 216 GLY A CA 1
ATOM 1640 C C . GLY A 1 216 ? 14.274 -20.955 -18.001 1.00 87.31 216 GLY A C 1
ATOM 1641 O O . GLY A 1 216 ? 14.413 -21.030 -16.781 1.00 87.31 216 GLY A O 1
ATOM 1642 N N . THR A 1 217 ? 15.144 -20.289 -18.770 1.00 90.38 217 THR A N 1
ATOM 1643 C CA . THR A 1 217 ? 16.306 -19.581 -18.213 1.00 90.38 217 THR A CA 1
ATOM 1644 C C . THR A 1 217 ? 15.913 -18.191 -17.702 1.00 90.38 217 THR A C 1
ATOM 1646 O O . THR A 1 217 ? 15.107 -17.506 -18.335 1.00 90.38 217 THR A O 1
ATOM 1649 N N . PRO A 1 218 ? 16.427 -17.734 -16.545 1.00 92.06 218 PRO A N 1
ATOM 1650 C CA . PRO A 1 218 ? 16.139 -16.391 -16.060 1.00 92.06 218 PRO A CA 1
ATOM 1651 C C . PRO A 1 218 ? 16.815 -15.345 -16.953 1.00 92.06 218 PRO A C 1
ATOM 1653 O O . PRO A 1 218 ? 18.006 -15.424 -17.250 1.00 92.06 218 PRO A O 1
ATOM 1656 N N . LEU A 1 219 ? 16.049 -14.338 -17.361 1.00 93.44 219 LEU A N 1
ATOM 1657 C CA . LEU A 1 219 ? 16.544 -13.204 -18.124 1.00 93.44 219 LEU A CA 1
ATOM 1658 C C . LEU A 1 219 ? 17.048 -12.138 -17.156 1.00 93.44 219 LEU A C 1
ATOM 1660 O O . LEU A 1 219 ? 16.296 -11.643 -16.314 1.00 93.44 219 LEU A O 1
ATOM 1664 N N . VAL A 1 220 ? 18.321 -11.783 -17.301 1.00 91.62 220 VAL A N 1
ATOM 1665 C CA . VAL A 1 220 ? 19.003 -10.806 -16.451 1.00 91.62 220 VAL A CA 1
ATOM 1666 C C . VAL A 1 220 ? 19.492 -9.639 -17.318 1.00 91.62 220 VAL A C 1
ATOM 1668 O O . VAL A 1 220 ? 20.137 -9.880 -18.344 1.00 91.62 220 VAL A O 1
ATOM 1671 N N . PRO A 1 221 ? 19.200 -8.376 -16.954 1.00 92.56 221 PRO A N 1
ATOM 1672 C CA . PRO A 1 221 ? 19.781 -7.202 -17.587 1.00 92.56 221 PRO A CA 1
ATOM 1673 C C . PRO A 1 221 ? 21.287 -7.199 -17.339 1.00 92.56 221 PRO A C 1
ATOM 1675 O O . PRO A 1 221 ? 21.742 -7.116 -16.204 1.00 92.56 221 PRO A O 1
ATOM 1678 N N . SER A 1 222 ? 22.067 -7.336 -18.406 1.00 92.44 222 SER A N 1
ATOM 1679 C CA . SER A 1 222 ? 23.524 -7.393 -18.334 1.00 92.44 222 SER A CA 1
ATOM 1680 C C . SER A 1 222 ? 24.155 -6.787 -19.582 1.00 92.44 222 SER A C 1
ATOM 1682 O O . SER A 1 222 ? 23.511 -6.656 -20.630 1.00 92.44 222 SER A O 1
ATOM 1684 N N . ALA A 1 223 ? 25.446 -6.459 -19.498 1.00 91.50 223 ALA A N 1
ATOM 1685 C CA . ALA A 1 223 ? 26.217 -6.015 -20.656 1.00 91.50 223 ALA A CA 1
ATOM 1686 C C . ALA A 1 223 ? 26.202 -7.058 -21.792 1.00 91.50 223 ALA A C 1
ATOM 1688 O O . ALA A 1 223 ? 26.126 -6.691 -22.965 1.00 91.50 223 ALA A O 1
ATOM 1689 N N . GLU A 1 224 ? 26.192 -8.351 -21.456 1.00 92.38 224 GLU A N 1
ATOM 1690 C CA . GLU A 1 224 ? 26.079 -9.448 -22.424 1.00 92.38 224 GLU A CA 1
ATOM 1691 C C . GLU A 1 224 ? 24.719 -9.456 -23.126 1.00 92.38 224 GLU A C 1
ATOM 1693 O O . GLU A 1 224 ? 24.658 -9.603 -24.347 1.00 92.38 224 GLU A O 1
ATOM 1698 N N . ALA A 1 225 ? 23.625 -9.229 -22.390 1.00 93.50 225 ALA A N 1
ATOM 1699 C CA . ALA A 1 225 ? 22.294 -9.116 -22.981 1.00 93.50 225 ALA A CA 1
ATOM 1700 C C . ALA A 1 225 ? 22.220 -7.938 -23.969 1.00 93.50 225 ALA A C 1
ATOM 1702 O O . ALA A 1 225 ? 21.695 -8.089 -25.075 1.00 93.50 225 ALA A O 1
ATOM 1703 N N . VAL A 1 226 ? 22.806 -6.789 -23.610 1.00 95.06 226 VAL A N 1
ATOM 1704 C CA . VAL A 1 226 ? 22.912 -5.617 -24.495 1.00 95.06 226 VAL A CA 1
ATOM 1705 C C . VAL A 1 226 ? 23.772 -5.931 -25.725 1.00 95.06 226 VAL A C 1
ATOM 1707 O O . VAL A 1 226 ? 23.407 -5.566 -26.846 1.00 95.06 226 VAL A O 1
ATOM 1710 N N . ALA A 1 227 ? 24.899 -6.625 -25.550 1.00 94.19 227 ALA A N 1
ATOM 1711 C CA . ALA A 1 227 ? 25.789 -7.017 -26.641 1.00 94.19 227 ALA A CA 1
ATOM 1712 C C . ALA A 1 227 ? 25.121 -8.003 -27.613 1.00 94.19 227 ALA A C 1
ATOM 1714 O O . ALA A 1 227 ? 25.246 -7.841 -28.828 1.00 94.19 227 ALA A O 1
ATOM 1715 N N . ALA A 1 228 ? 24.357 -8.972 -27.105 1.00 93.56 228 ALA A N 1
ATOM 1716 C CA . ALA A 1 228 ? 23.614 -9.930 -27.920 1.00 93.56 228 ALA A CA 1
ATOM 1717 C C . ALA A 1 228 ? 22.573 -9.234 -28.812 1.00 93.56 228 ALA A C 1
ATOM 1719 O O . ALA A 1 228 ? 22.516 -9.487 -30.019 1.00 93.56 228 ALA A O 1
ATOM 1720 N N . VAL A 1 229 ? 21.804 -8.297 -28.245 1.00 95.19 229 VAL A N 1
ATOM 1721 C CA . VAL A 1 229 ? 20.823 -7.494 -28.995 1.00 95.19 229 VAL A CA 1
ATOM 1722 C C . VAL A 1 229 ? 21.525 -6.586 -30.006 1.00 95.19 229 VAL A C 1
ATOM 1724 O O . VAL A 1 229 ? 21.092 -6.479 -31.153 1.00 95.19 229 VAL A O 1
ATOM 1727 N N . ALA A 1 230 ? 22.655 -5.980 -29.635 1.00 94.94 230 ALA A N 1
ATOM 1728 C CA . ALA A 1 230 ? 23.453 -5.187 -30.564 1.00 94.94 230 ALA A CA 1
ATOM 1729 C C . ALA A 1 230 ? 23.957 -6.006 -31.761 1.00 94.94 230 ALA A C 1
ATOM 1731 O O . ALA A 1 230 ? 23.895 -5.529 -32.894 1.00 94.94 230 ALA A O 1
ATOM 1732 N N . ALA A 1 231 ? 24.418 -7.238 -31.529 1.00 94.44 231 ALA A N 1
ATOM 1733 C CA . ALA A 1 231 ? 24.856 -8.142 -32.586 1.00 94.44 231 ALA A CA 1
ATOM 1734 C C . ALA A 1 231 ? 23.699 -8.560 -33.506 1.00 94.44 231 ALA A C 1
ATOM 1736 O O . ALA A 1 231 ? 23.892 -8.693 -34.713 1.00 94.44 231 ALA A O 1
ATOM 1737 N N . GLU A 1 232 ? 22.490 -8.740 -32.967 1.00 92.81 232 GLU A N 1
ATOM 1738 C CA . GLU A 1 232 ? 21.290 -8.991 -33.771 1.00 92.81 232 GLU A CA 1
ATOM 1739 C C . GLU A 1 232 ? 20.967 -7.817 -34.697 1.00 92.81 232 GLU A C 1
ATOM 1741 O O . GLU A 1 232 ? 20.791 -8.007 -35.901 1.00 92.81 232 GLU A O 1
ATOM 1746 N N . TRP A 1 233 ? 20.950 -6.599 -34.158 1.00 93.25 233 TRP A N 1
ATOM 1747 C CA . TRP A 1 233 ? 20.685 -5.393 -34.939 1.00 93.25 233 TRP A CA 1
ATOM 1748 C C . TRP A 1 233 ? 21.776 -5.092 -35.967 1.00 93.25 233 TRP A C 1
ATOM 1750 O O . TRP A 1 233 ? 21.463 -4.611 -37.052 1.00 93.25 233 TRP A O 1
ATOM 1760 N N . ALA A 1 234 ? 23.035 -5.429 -35.678 1.00 91.69 234 ALA A N 1
ATOM 1761 C CA . ALA A 1 234 ? 24.142 -5.267 -36.618 1.00 91.69 234 ALA A CA 1
ATOM 1762 C C . ALA A 1 234 ? 24.030 -6.167 -37.864 1.00 91.69 234 ALA A C 1
ATOM 1764 O O . ALA A 1 234 ? 24.604 -5.836 -38.898 1.00 91.69 234 ALA A O 1
ATOM 1765 N N . ARG A 1 235 ? 23.293 -7.288 -37.785 1.00 91.88 235 ARG A N 1
ATOM 1766 C CA . ARG A 1 235 ? 23.044 -8.189 -38.927 1.00 91.88 235 ARG A CA 1
ATOM 1767 C C . ARG A 1 235 ? 21.934 -7.701 -39.862 1.00 91.88 235 ARG A C 1
ATOM 1769 O O . ARG A 1 235 ? 21.785 -8.256 -40.948 1.00 91.88 235 ARG A O 1
ATOM 1776 N N . ARG A 1 236 ? 21.133 -6.712 -39.452 1.00 91.06 236 ARG A N 1
ATOM 1777 C CA . ARG A 1 236 ? 20.052 -6.158 -40.278 1.00 91.06 236 ARG A CA 1
ATOM 1778 C C . ARG A 1 236 ? 20.602 -5.172 -41.310 1.00 91.06 236 ARG A C 1
ATOM 1780 O O . ARG A 1 236 ? 21.624 -4.522 -41.089 1.00 91.06 236 ARG A O 1
ATOM 1787 N N . SER A 1 237 ? 19.902 -5.042 -42.436 1.00 87.06 237 SER A N 1
ATOM 1788 C CA . SER A 1 237 ? 20.184 -4.004 -43.430 1.00 87.06 237 SER A CA 1
ATOM 1789 C C . SER A 1 237 ? 20.059 -2.617 -42.798 1.00 87.06 237 SER A C 1
ATOM 1791 O O . SER A 1 237 ? 19.163 -2.381 -41.993 1.00 87.06 237 SER A O 1
ATOM 1793 N N . ARG A 1 238 ? 20.964 -1.698 -43.155 1.00 87.25 238 ARG A N 1
ATOM 1794 C CA . ARG A 1 238 ? 20.937 -0.328 -42.628 1.00 87.25 238 ARG A CA 1
ATOM 1795 C C . ARG A 1 238 ? 19.720 0.422 -43.156 1.00 87.25 238 ARG A C 1
ATOM 1797 O O . ARG A 1 238 ? 19.603 0.643 -44.358 1.00 87.25 238 ARG A O 1
ATOM 1804 N N . ASP A 1 239 ? 18.872 0.847 -42.235 1.00 89.06 239 ASP A N 1
ATOM 1805 C CA . ASP A 1 239 ? 17.707 1.693 -42.466 1.00 89.06 239 ASP A CA 1
ATOM 1806 C C . ASP A 1 239 ? 17.461 2.614 -41.252 1.00 89.06 239 ASP A C 1
ATOM 1808 O O . ASP A 1 239 ? 18.245 2.644 -40.296 1.00 89.06 239 ASP A O 1
ATOM 1812 N N . THR A 1 240 ? 16.357 3.358 -41.266 1.00 87.44 240 THR A N 1
ATOM 1813 C CA . THR A 1 240 ? 15.958 4.234 -40.155 1.00 87.44 240 THR A CA 1
ATOM 1814 C C . THR A 1 240 ? 15.756 3.471 -38.840 1.00 87.44 240 THR A C 1
ATOM 1816 O O . THR A 1 240 ? 16.113 3.986 -37.779 1.00 87.44 240 THR A O 1
ATOM 1819 N N . SER A 1 241 ? 15.273 2.223 -38.882 1.00 90.00 241 SER A N 1
ATOM 1820 C CA . SER A 1 241 ? 15.096 1.385 -37.689 1.00 90.00 241 SER A CA 1
ATOM 1821 C C . SER A 1 241 ? 16.434 1.072 -37.008 1.00 90.00 241 SER A C 1
ATOM 1823 O O . SER A 1 241 ? 16.532 1.121 -35.780 1.00 90.00 241 SER A O 1
ATOM 1825 N N . THR A 1 242 ? 17.509 0.868 -37.778 1.00 91.62 242 THR A N 1
ATOM 1826 C CA . THR A 1 242 ? 18.849 0.650 -37.206 1.00 91.62 242 THR A CA 1
ATOM 1827 C C . THR A 1 242 ? 19.394 1.879 -36.470 1.00 91.62 242 THR A C 1
ATOM 1829 O O . THR A 1 242 ? 20.057 1.721 -35.445 1.00 91.62 242 THR A O 1
ATOM 1832 N N . THR A 1 243 ? 19.069 3.102 -36.907 1.00 93.44 243 THR A N 1
ATOM 1833 C CA . THR A 1 243 ? 19.437 4.345 -36.200 1.00 93.44 243 THR A CA 1
ATOM 1834 C C . THR A 1 243 ? 18.688 4.494 -34.872 1.00 93.44 243 THR A C 1
ATOM 1836 O O . THR A 1 243 ? 19.287 4.853 -33.851 1.00 93.44 243 THR A O 1
ATOM 1839 N N . HIS A 1 244 ? 17.394 4.167 -34.845 1.00 95.56 244 HIS A N 1
ATOM 1840 C CA . HIS A 1 244 ? 16.613 4.150 -33.604 1.00 95.56 244 HIS A CA 1
ATOM 1841 C C . HIS A 1 244 ? 17.126 3.082 -32.633 1.00 95.56 244 HIS A C 1
ATOM 1843 O O . HIS A 1 244 ? 17.339 3.369 -31.456 1.00 95.56 244 HIS A O 1
ATOM 1849 N N . ALA A 1 245 ? 17.443 1.882 -33.126 1.00 95.56 245 ALA A N 1
ATOM 1850 C CA . ALA A 1 245 ? 18.033 0.827 -32.306 1.00 95.56 245 ALA A CA 1
ATOM 1851 C C . ALA A 1 245 ? 19.400 1.234 -31.732 1.00 95.56 245 ALA A C 1
ATOM 1853 O O . ALA A 1 245 ? 19.674 0.987 -30.560 1.00 95.56 245 ALA A O 1
ATOM 1854 N N . GLN A 1 246 ? 20.246 1.912 -32.516 1.00 93.88 246 GLN A N 1
ATOM 1855 C CA . GLN A 1 246 ? 21.519 2.458 -32.033 1.00 93.88 246 GLN A CA 1
ATOM 1856 C C . GLN A 1 246 ? 21.327 3.499 -30.927 1.00 93.88 246 GLN A C 1
ATOM 1858 O O . GLN A 1 246 ? 22.101 3.509 -29.973 1.00 93.88 246 GLN A O 1
ATOM 1863 N N . THR A 1 247 ? 20.287 4.331 -31.021 1.00 94.00 247 THR A N 1
ATOM 1864 C CA . THR A 1 247 ? 19.945 5.309 -29.977 1.00 94.00 247 THR A CA 1
ATOM 1865 C C . THR A 1 247 ? 19.599 4.610 -28.659 1.00 94.00 247 THR A C 1
ATOM 1867 O O . THR A 1 247 ? 20.136 4.973 -27.614 1.00 94.00 247 THR A O 1
ATOM 1870 N N . VAL A 1 248 ? 18.767 3.564 -28.705 1.00 94.75 248 VAL A N 1
ATOM 1871 C CA . VAL A 1 248 ? 18.414 2.767 -27.516 1.00 94.75 248 VAL A CA 1
ATOM 1872 C C . VAL A 1 248 ? 19.645 2.044 -26.951 1.00 94.75 248 VAL A C 1
ATOM 1874 O O . VAL A 1 248 ? 19.911 2.110 -25.754 1.00 94.75 248 VAL A O 1
ATOM 1877 N N . LEU A 1 249 ? 20.449 1.406 -27.808 1.00 94.12 249 LEU A N 1
ATOM 1878 C CA . LEU A 1 249 ? 21.672 0.703 -27.400 1.00 94.12 249 LEU A CA 1
ATOM 1879 C C . LEU A 1 249 ? 22.725 1.635 -26.789 1.00 94.12 249 LEU A C 1
ATOM 1881 O O . LEU A 1 249 ? 23.455 1.213 -25.896 1.00 94.12 249 LEU A O 1
ATOM 1885 N N . ALA A 1 250 ? 22.825 2.882 -27.253 1.00 91.38 250 ALA A N 1
ATOM 1886 C CA . ALA A 1 250 ? 23.722 3.869 -26.663 1.00 91.38 250 ALA A CA 1
ATOM 1887 C C . ALA A 1 250 ? 23.319 4.196 -25.219 1.00 91.38 250 ALA A C 1
ATOM 1889 O O . ALA A 1 250 ? 24.181 4.214 -24.346 1.00 91.38 250 ALA A O 1
ATOM 1890 N N . ALA A 1 251 ? 22.021 4.368 -24.953 1.00 88.94 251 ALA A N 1
ATOM 1891 C CA . ALA A 1 251 ? 21.513 4.598 -23.602 1.00 88.94 251 ALA A CA 1
ATOM 1892 C C . ALA A 1 251 ? 21.752 3.399 -22.677 1.00 88.94 251 ALA A C 1
ATOM 1894 O O . ALA A 1 251 ? 22.238 3.571 -21.566 1.00 88.94 251 ALA A O 1
ATOM 1895 N N . LEU A 1 252 ? 21.503 2.179 -23.165 1.00 90.56 252 LEU A N 1
ATOM 1896 C CA . LEU A 1 252 ? 21.744 0.945 -22.407 1.00 90.56 252 LEU A CA 1
ATOM 1897 C C . LEU A 1 252 ? 23.227 0.738 -22.047 1.00 90.56 252 LEU A C 1
ATOM 1899 O O . LEU A 1 252 ? 23.536 0.061 -21.073 1.00 90.56 252 LEU A O 1
ATOM 1903 N N . ARG A 1 253 ? 24.159 1.309 -22.819 1.00 89.94 253 ARG A N 1
ATOM 1904 C CA . ARG A 1 253 ? 25.607 1.251 -22.541 1.00 89.94 253 ARG A CA 1
ATOM 1905 C C . ARG A 1 253 ? 26.119 2.407 -21.688 1.00 89.94 253 ARG A C 1
ATOM 1907 O O . ARG A 1 253 ? 27.243 2.330 -21.211 1.00 89.94 253 ARG A O 1
ATOM 1914 N N . ALA A 1 254 ? 25.341 3.475 -21.531 1.00 81.31 254 ALA A N 1
ATOM 1915 C CA . ALA A 1 254 ? 25.784 4.709 -20.885 1.00 81.31 254 ALA A CA 1
ATOM 1916 C C . ALA A 1 254 ? 25.846 4.620 -19.348 1.00 81.31 254 ALA A C 1
ATOM 1918 O O . ALA A 1 254 ? 26.124 5.628 -18.700 1.00 81.31 254 ALA A O 1
ATOM 1919 N N . GLY A 1 255 ? 25.588 3.442 -18.772 1.00 70.31 255 GLY A N 1
ATOM 1920 C CA . GLY A 1 255 ? 25.577 3.222 -17.333 1.00 70.31 255 GLY A CA 1
ATOM 1921 C C . GLY A 1 255 ? 26.925 3.508 -16.673 1.00 70.31 255 GLY A C 1
ATOM 1922 O O . GLY A 1 255 ? 27.913 2.864 -17.029 1.00 70.31 255 GLY A O 1
ATOM 1923 N N . PRO A 1 256 ? 26.995 4.447 -15.716 1.00 61.44 256 PRO A N 1
ATOM 1924 C CA . PRO A 1 256 ? 28.202 4.666 -14.937 1.00 61.44 256 PRO A CA 1
ATOM 1925 C C . PRO A 1 256 ? 28.324 3.595 -13.842 1.00 61.44 256 PRO A C 1
ATOM 1927 O O . PRO A 1 256 ? 27.387 3.405 -13.070 1.00 61.44 256 PRO A O 1
ATOM 1930 N N . GLY A 1 257 ? 29.483 2.938 -13.729 1.00 63.88 257 GLY A N 1
ATOM 1931 C CA . GLY A 1 257 ? 29.870 2.225 -12.503 1.00 63.88 257 GLY A CA 1
ATOM 1932 C C . GLY A 1 257 ? 30.323 0.770 -12.651 1.00 63.88 257 GLY A C 1
ATOM 1933 O O . GLY A 1 257 ? 30.450 0.233 -13.748 1.00 63.88 257 GLY A O 1
ATOM 1934 N N . GLU A 1 258 ? 30.591 0.167 -11.490 1.00 66.44 258 GLU A N 1
ATOM 1935 C CA . GLU A 1 258 ? 31.130 -1.190 -11.305 1.00 66.44 258 GLU A CA 1
ATOM 1936 C C . GLU A 1 258 ? 30.085 -2.302 -11.532 1.00 66.44 258 GLU A C 1
ATOM 1938 O O . GLU A 1 258 ? 30.468 -3.440 -11.795 1.00 66.44 258 GLU A O 1
ATOM 1943 N N . ASP A 1 259 ? 28.782 -1.975 -11.504 1.00 83.75 259 ASP A N 1
ATOM 1944 C CA . ASP A 1 259 ? 27.676 -2.915 -11.752 1.00 83.75 259 ASP A CA 1
ATOM 1945 C C . ASP A 1 259 ? 26.732 -2.433 -12.879 1.00 83.75 259 ASP A C 1
ATOM 1947 O O . ASP A 1 259 ? 25.730 -1.744 -12.641 1.00 83.75 259 ASP A O 1
ATOM 1951 N N . PRO A 1 260 ? 27.016 -2.818 -14.136 1.00 83.50 260 PRO A N 1
ATOM 1952 C CA . PRO A 1 260 ? 26.153 -2.526 -15.277 1.00 83.50 260 PRO A CA 1
ATOM 1953 C C . PRO A 1 260 ? 24.750 -3.144 -15.177 1.00 83.50 260 PRO A C 1
ATOM 1955 O O . PRO A 1 260 ? 23.818 -2.632 -15.795 1.00 83.50 260 PRO A O 1
ATOM 1958 N N . GLY A 1 261 ? 24.580 -4.247 -14.440 1.00 87.19 261 GLY A N 1
ATOM 1959 C CA . GLY A 1 261 ? 23.297 -4.940 -14.325 1.00 87.19 261 GLY A CA 1
ATOM 1960 C C . GLY A 1 261 ? 22.298 -4.158 -13.479 1.00 87.19 261 GLY A C 1
ATOM 1961 O O . GLY A 1 261 ? 21.151 -3.970 -13.894 1.00 87.19 261 GLY A O 1
ATOM 1962 N N . ALA A 1 262 ? 22.752 -3.625 -12.342 1.00 88.06 262 ALA A N 1
ATOM 1963 C CA . ALA A 1 262 ? 21.945 -2.760 -11.484 1.00 88.06 262 ALA A CA 1
ATOM 1964 C C . ALA A 1 262 ? 21.472 -1.497 -12.223 1.00 88.06 262 ALA A C 1
ATOM 1966 O O . ALA A 1 262 ? 20.280 -1.189 -12.222 1.00 88.06 262 ALA A O 1
ATOM 1967 N N . HIS A 1 263 ? 22.372 -0.824 -12.951 1.00 88.00 263 HIS A N 1
ATOM 1968 C CA . HIS A 1 263 ? 22.011 0.353 -13.747 1.00 88.00 263 HIS A CA 1
ATOM 1969 C C . HIS A 1 263 ? 20.933 0.044 -14.799 1.00 88.00 263 HIS A C 1
ATOM 1971 O O . HIS A 1 263 ? 19.981 0.806 -14.976 1.00 88.00 263 HIS A O 1
ATOM 1977 N N . LEU A 1 264 ? 21.066 -1.084 -15.505 1.00 91.81 264 LEU A N 1
ATOM 1978 C CA . LEU A 1 264 ? 20.084 -1.509 -16.501 1.00 91.81 264 LEU A CA 1
ATOM 1979 C C . LEU A 1 264 ? 18.722 -1.818 -15.867 1.00 91.81 264 LEU A C 1
ATOM 1981 O O . LEU A 1 264 ? 17.692 -1.449 -16.434 1.00 91.81 264 LEU A O 1
ATOM 1985 N N . ALA A 1 265 ? 18.708 -2.465 -14.700 1.00 92.69 265 ALA A N 1
ATOM 1986 C CA . ALA A 1 265 ? 17.481 -2.723 -13.953 1.00 92.69 265 ALA A CA 1
ATOM 1987 C C . ALA A 1 265 ? 16.790 -1.413 -13.529 1.00 92.69 265 ALA A C 1
ATOM 1989 O O . ALA A 1 265 ? 15.580 -1.275 -13.722 1.00 92.69 265 ALA A O 1
ATOM 1990 N N . ASP A 1 266 ? 17.550 -0.428 -13.046 1.00 90.75 266 ASP A N 1
ATOM 1991 C CA . ASP A 1 266 ? 17.024 0.891 -12.676 1.00 90.75 266 ASP A CA 1
ATOM 1992 C C . ASP A 1 266 ? 16.474 1.663 -13.877 1.00 90.75 266 ASP A C 1
ATOM 1994 O O . ASP A 1 266 ? 15.417 2.292 -13.783 1.00 90.75 266 ASP A O 1
ATOM 1998 N N . LEU A 1 267 ? 17.142 1.587 -15.030 1.00 91.81 267 LEU A N 1
ATOM 1999 C CA . LEU A 1 267 ? 16.667 2.215 -16.260 1.00 91.81 267 LEU A CA 1
ATOM 2000 C C . LEU A 1 267 ? 15.355 1.574 -16.753 1.00 91.81 267 LEU A C 1
ATOM 2002 O O . LEU A 1 267 ? 14.439 2.294 -17.151 1.00 91.81 267 LEU A O 1
ATOM 2006 N N . ILE A 1 268 ? 15.226 0.243 -16.678 1.00 94.88 268 ILE A N 1
ATOM 2007 C CA . ILE A 1 268 ? 13.972 -0.466 -16.994 1.00 94.88 268 ILE A CA 1
ATOM 2008 C C . ILE A 1 268 ? 12.861 -0.063 -16.018 1.00 94.88 268 ILE A C 1
ATOM 2010 O O . ILE A 1 268 ? 11.744 0.239 -16.440 1.00 94.88 268 ILE A O 1
ATOM 2014 N N . ARG A 1 269 ? 13.156 -0.034 -14.715 1.00 95.69 269 ARG A N 1
ATOM 2015 C CA . ARG A 1 269 ? 12.201 0.390 -13.686 1.00 95.69 269 ARG A CA 1
ATOM 2016 C C . ARG A 1 269 ? 11.738 1.825 -13.919 1.00 95.69 269 ARG A C 1
ATOM 2018 O O . ARG A 1 269 ? 10.543 2.094 -13.823 1.00 95.69 269 ARG A O 1
ATOM 2025 N N . PHE A 1 270 ? 12.655 2.733 -14.254 1.00 94.56 270 PHE A N 1
ATOM 2026 C CA . PHE A 1 270 ? 12.310 4.108 -14.599 1.00 94.56 270 PHE A CA 1
ATOM 2027 C C . PHE A 1 270 ? 11.392 4.176 -15.827 1.00 94.56 270 PHE A C 1
ATOM 2029 O O . PHE A 1 270 ? 10.399 4.895 -15.775 1.00 94.56 270 PHE A O 1
ATOM 2036 N N . ASP A 1 271 ? 11.659 3.403 -16.887 1.00 95.94 271 ASP A N 1
ATOM 2037 C CA . ASP A 1 271 ? 10.810 3.372 -18.091 1.00 95.94 271 ASP A CA 1
ATOM 2038 C C . ASP A 1 271 ? 9.374 2.929 -17.787 1.00 95.94 271 ASP A C 1
ATOM 2040 O O . ASP A 1 271 ? 8.412 3.588 -18.186 1.00 95.94 271 ASP A O 1
ATOM 2044 N N . VAL A 1 272 ? 9.217 1.872 -16.988 1.00 97.12 272 VAL A N 1
ATOM 2045 C CA . VAL A 1 272 ? 7.900 1.407 -16.525 1.00 97.12 272 VAL A CA 1
ATOM 2046 C C . VAL A 1 272 ? 7.185 2.485 -15.707 1.00 97.12 272 VAL A C 1
ATOM 2048 O O . VAL A 1 272 ? 6.012 2.780 -15.947 1.00 97.12 272 VAL A O 1
ATOM 2051 N N . VAL A 1 273 ? 7.885 3.088 -14.745 1.00 96.81 273 VAL A N 1
ATOM 2052 C CA . VAL A 1 273 ? 7.316 4.107 -13.856 1.00 96.81 273 VAL A CA 1
ATOM 2053 C C . VAL A 1 273 ? 6.924 5.369 -14.627 1.00 96.81 273 VAL A C 1
ATOM 2055 O O . VAL A 1 273 ? 5.829 5.887 -14.413 1.00 96.81 273 VAL A O 1
ATOM 2058 N N . ASP A 1 274 ? 7.764 5.866 -15.537 1.00 95.44 274 ASP A N 1
ATOM 2059 C CA . ASP A 1 274 ? 7.465 7.073 -16.315 1.00 95.44 274 ASP A CA 1
ATOM 2060 C C . ASP A 1 274 ? 6.227 6.889 -17.206 1.00 95.44 274 ASP A C 1
ATOM 2062 O O . ASP A 1 274 ? 5.379 7.783 -17.283 1.00 95.44 274 ASP A O 1
ATOM 2066 N N . ARG A 1 275 ? 6.050 5.697 -17.792 1.00 95.75 275 ARG A N 1
ATOM 2067 C CA . ARG A 1 275 ? 4.844 5.343 -18.561 1.00 95.75 275 ARG A CA 1
ATOM 2068 C C . ARG A 1 275 ? 3.591 5.315 -17.686 1.00 95.75 275 ARG A C 1
ATOM 2070 O O . ARG A 1 275 ? 2.551 5.847 -18.080 1.00 95.75 275 ARG A O 1
ATOM 2077 N N . LEU A 1 276 ? 3.676 4.774 -16.469 1.00 97.19 276 LEU A N 1
ATOM 2078 C CA . LEU A 1 276 ? 2.559 4.816 -15.517 1.00 97.19 276 LEU A CA 1
ATOM 2079 C C . LEU A 1 276 ? 2.229 6.247 -15.080 1.00 97.19 276 LEU A C 1
ATOM 2081 O O . LEU A 1 276 ? 1.057 6.628 -15.072 1.00 97.19 276 LEU A O 1
ATOM 2085 N N . ARG A 1 277 ? 3.245 7.063 -14.780 1.00 95.94 277 ARG A N 1
ATOM 2086 C CA . ARG A 1 277 ? 3.069 8.483 -14.441 1.00 95.94 277 ARG A CA 1
ATOM 2087 C C . ARG A 1 277 ? 2.415 9.254 -15.579 1.00 95.94 277 ARG A C 1
ATOM 2089 O O . ARG A 1 277 ? 1.552 10.092 -15.340 1.00 95.94 277 ARG A O 1
ATOM 2096 N N . GLU A 1 278 ? 2.791 8.983 -16.821 1.00 94.31 278 GLU A N 1
ATOM 2097 C CA . GLU A 1 278 ? 2.147 9.591 -17.978 1.00 94.31 278 GLU A CA 1
ATOM 2098 C C . GLU A 1 278 ? 0.676 9.197 -18.104 1.00 94.31 278 GLU A C 1
ATOM 2100 O O . GLU A 1 278 ? -0.168 10.076 -18.282 1.00 94.31 278 GLU A O 1
ATOM 2105 N N . ARG A 1 279 ? 0.342 7.908 -17.968 1.00 95.69 279 ARG A N 1
ATOM 2106 C CA . ARG A 1 279 ? -1.061 7.469 -17.957 1.00 95.69 279 ARG A CA 1
ATOM 2107 C C . ARG A 1 279 ? -1.845 8.130 -16.825 1.00 95.69 279 ARG A C 1
ATOM 2109 O O . ARG A 1 279 ? -2.988 8.537 -17.034 1.00 95.69 279 ARG A O 1
ATOM 2116 N N . LEU A 1 280 ? -1.232 8.306 -15.655 1.00 95.31 280 LEU A N 1
ATOM 2117 C CA . LEU A 1 280 ? -1.841 9.042 -14.550 1.00 95.31 280 LEU A CA 1
ATOM 2118 C C . LEU A 1 280 ? -2.060 10.524 -14.903 1.00 95.31 280 LEU A C 1
ATOM 2120 O O . LEU A 1 280 ? -3.152 11.041 -14.679 1.00 95.31 280 LEU A O 1
ATOM 2124 N N . ARG A 1 281 ? -1.085 11.199 -15.534 1.00 94.31 281 ARG A N 1
ATOM 2125 C CA . ARG A 1 281 ? -1.249 12.576 -16.054 1.00 94.31 281 ARG A CA 1
ATOM 2126 C C . ARG A 1 281 ? -2.387 12.677 -17.078 1.00 94.31 281 ARG A C 1
ATOM 2128 O O . ARG A 1 281 ? -3.079 13.690 -17.128 1.00 94.31 281 ARG A O 1
ATOM 2135 N N . GLN A 1 282 ? -2.632 11.610 -17.837 1.00 94.12 282 GLN A N 1
ATOM 2136 C CA . GLN A 1 282 ? -3.778 11.462 -18.746 1.00 94.12 282 GLN A CA 1
ATOM 2137 C C . GLN A 1 282 ? -5.093 11.099 -18.023 1.00 94.12 282 GLN A C 1
ATOM 2139 O O . GLN A 1 282 ? -6.086 10.781 -18.675 1.00 94.12 282 GLN A O 1
ATOM 2144 N N . ARG A 1 283 ? -5.127 11.167 -16.684 1.00 93.56 283 ARG A N 1
ATOM 2145 C CA . ARG A 1 283 ? -6.283 10.865 -15.823 1.00 93.56 283 ARG A CA 1
ATOM 2146 C C . ARG A 1 283 ? -6.791 9.426 -15.951 1.00 93.56 283 ARG A C 1
ATOM 2148 O O . ARG A 1 283 ? -7.990 9.173 -15.822 1.00 93.56 283 ARG A O 1
ATOM 2155 N N . ALA A 1 284 ? -5.897 8.470 -16.202 1.00 95.00 284 ALA A N 1
ATOM 2156 C CA . ALA A 1 284 ? -6.258 7.059 -16.175 1.00 95.00 284 ALA A CA 1
ATOM 2157 C C . ALA A 1 284 ? -6.757 6.649 -14.778 1.00 95.00 284 ALA A C 1
ATOM 2159 O O . ALA A 1 284 ? -6.121 6.933 -13.766 1.00 95.00 284 ALA A O 1
ATOM 2160 N N . SER A 1 285 ? -7.892 5.944 -14.730 1.00 95.00 285 SER A N 1
ATOM 2161 C CA . SER A 1 285 ? -8.383 5.329 -13.489 1.00 95.00 285 SER A CA 1
ATOM 2162 C C . SER A 1 285 ? -7.410 4.264 -12.971 1.00 95.00 285 SER A C 1
ATOM 2164 O O . SER A 1 285 ? -6.708 3.640 -13.765 1.00 95.00 285 SER A O 1
ATOM 2166 N N . GLU A 1 286 ? -7.472 3.955 -11.678 1.00 94.94 286 GLU A N 1
ATOM 2167 C CA . GLU A 1 286 ? -6.721 2.868 -11.031 1.00 94.94 286 GLU A CA 1
ATOM 2168 C C . GLU A 1 286 ? -6.783 1.541 -11.812 1.00 94.94 286 GLU A C 1
ATOM 2170 O O . GLU A 1 286 ? -5.758 0.944 -12.137 1.00 94.94 286 GLU A O 1
ATOM 2175 N N . ARG A 1 287 ? -7.985 1.122 -12.232 1.00 97.31 287 ARG A N 1
ATOM 2176 C CA . ARG A 1 287 ? -8.180 -0.086 -13.052 1.00 97.31 287 ARG A CA 1
ATOM 2177 C C . ARG A 1 287 ? -7.461 -0.017 -14.399 1.00 97.31 287 ARG A C 1
ATOM 2179 O O . ARG A 1 287 ? -6.969 -1.028 -14.891 1.00 97.31 287 ARG A O 1
ATOM 2186 N N . ALA A 1 288 ? -7.443 1.161 -15.021 1.00 97.69 288 ALA A N 1
ATOM 2187 C CA . ALA A 1 288 ? -6.770 1.369 -16.299 1.00 97.69 288 ALA A CA 1
ATOM 2188 C C . ALA A 1 288 ? -5.243 1.350 -16.138 1.00 97.69 288 ALA A C 1
ATOM 2190 O O . ALA A 1 288 ? -4.570 0.800 -17.002 1.00 97.69 288 ALA A O 1
ATOM 2191 N N . LEU A 1 289 ? -4.715 1.879 -15.029 1.00 97.81 289 LEU A N 1
ATOM 2192 C CA . LEU A 1 289 ? -3.291 1.806 -14.694 1.00 97.81 289 LEU A CA 1
ATOM 2193 C C . LEU A 1 289 ? -2.840 0.367 -14.432 1.00 97.81 289 LEU A C 1
ATOM 2195 O O . LEU A 1 289 ? -1.836 -0.056 -14.996 1.00 97.81 289 LEU A O 1
ATOM 2199 N N . LEU A 1 290 ? -3.608 -0.402 -13.651 1.00 98.06 290 LEU A N 1
ATOM 2200 C CA . LEU A 1 290 ? -3.318 -1.819 -13.403 1.00 98.06 290 LEU A CA 1
ATOM 2201 C C . LEU A 1 290 ? -3.296 -2.618 -14.705 1.00 98.06 290 LEU A C 1
ATOM 2203 O O . LEU A 1 290 ? -2.330 -3.325 -14.969 1.00 98.06 290 LEU A O 1
ATOM 2207 N N . ARG A 1 291 ? -4.320 -2.444 -15.550 1.00 97.81 291 ARG A N 1
ATOM 2208 C CA . ARG A 1 291 ? -4.379 -3.097 -16.862 1.00 97.81 291 ARG A CA 1
ATOM 2209 C C . ARG A 1 291 ? -3.198 -2.701 -17.748 1.00 97.81 291 ARG A C 1
ATOM 2211 O O . ARG A 1 291 ? -2.601 -3.557 -18.385 1.00 97.81 291 ARG A O 1
ATOM 2218 N N . HIS A 1 292 ? -2.847 -1.417 -17.779 1.00 97.94 292 HIS A N 1
ATOM 2219 C CA . HIS A 1 292 ? -1.703 -0.936 -18.550 1.00 97.94 292 HIS A CA 1
ATOM 2220 C C . HIS A 1 292 ? -0.393 -1.577 -18.063 1.00 97.94 292 HIS A C 1
ATOM 2222 O O . HIS A 1 292 ? 0.382 -2.078 -18.874 1.00 97.94 292 HIS A O 1
ATOM 2228 N N . ALA A 1 293 ? -0.172 -1.637 -16.746 1.00 97.94 293 ALA A N 1
ATOM 2229 C CA . ALA A 1 293 ? 1.005 -2.278 -16.164 1.00 97.94 293 ALA A CA 1
ATOM 2230 C C . ALA A 1 293 ? 1.104 -3.769 -16.532 1.00 97.94 293 ALA A C 1
ATOM 2232 O O . ALA A 1 293 ? 2.169 -4.231 -16.938 1.00 97.94 293 ALA A O 1
ATOM 2233 N N . THR A 1 294 ? 0.006 -4.521 -16.428 1.00 97.38 294 THR A N 1
ATOM 2234 C CA . THR A 1 294 ? 0.031 -5.977 -16.630 1.00 97.38 294 THR A CA 1
ATOM 2235 C C . THR A 1 294 ? -0.038 -6.388 -18.100 1.00 97.38 294 THR A C 1
ATOM 2237 O O . THR A 1 294 ? 0.731 -7.244 -18.531 1.00 97.38 294 THR A O 1
ATOM 2240 N N . GLU A 1 295 ? -0.934 -5.796 -18.890 1.00 95.31 295 GLU A N 1
ATOM 2241 C CA . GLU A 1 295 ? -1.213 -6.231 -20.268 1.00 95.31 295 GLU A CA 1
ATOM 2242 C C . GLU A 1 295 ? -0.326 -5.533 -21.307 1.00 95.31 295 GLU A C 1
ATOM 2244 O O . GLU A 1 295 ? 0.100 -6.157 -22.284 1.00 95.31 295 GLU A O 1
ATOM 2249 N N . GLU A 1 296 ? -0.029 -4.244 -21.115 1.0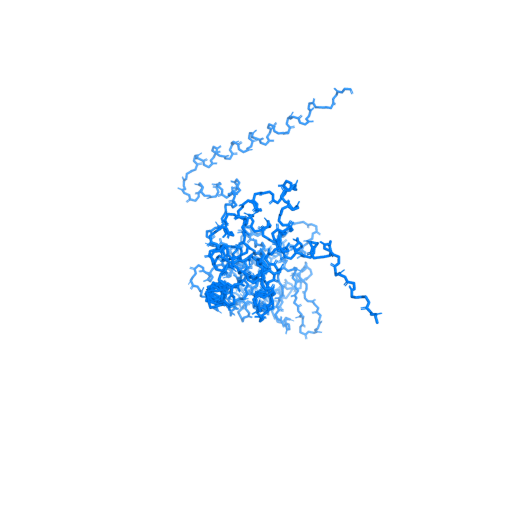0 94.38 296 GLU A N 1
ATOM 2250 C CA . GLU A 1 296 ? 0.764 -3.467 -22.076 1.00 94.38 296 GLU A CA 1
ATOM 2251 C C . GLU A 1 296 ? 2.253 -3.486 -21.718 1.00 94.38 296 GLU A C 1
ATOM 2253 O O . GLU A 1 296 ? 3.076 -3.787 -22.585 1.00 94.38 296 GLU A O 1
ATOM 2258 N N . LEU A 1 297 ? 2.604 -3.218 -20.455 1.00 95.75 297 LEU A N 1
ATOM 2259 C CA . LEU A 1 297 ? 4.002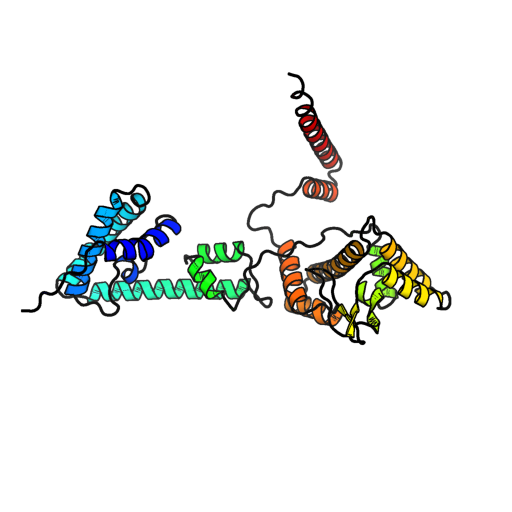 -3.174 -20.006 1.00 95.75 297 LEU A CA 1
ATOM 2260 C C . LEU A 1 297 ? 4.567 -4.556 -19.644 1.00 95.75 297 LEU A C 1
ATOM 2262 O O . LEU A 1 297 ? 5.785 -4.711 -19.594 1.00 95.75 297 LEU A O 1
ATOM 2266 N N . GLY A 1 298 ? 3.709 -5.561 -19.432 1.00 95.50 298 GLY A N 1
ATOM 2267 C CA . GLY A 1 298 ? 4.124 -6.931 -19.125 1.00 95.50 298 GLY A CA 1
ATOM 2268 C C . GLY A 1 298 ? 4.693 -7.102 -17.716 1.00 95.50 298 GLY A C 1
ATOM 2269 O O . GLY A 1 298 ? 5.557 -7.951 -17.514 1.00 95.50 298 GLY A O 1
ATOM 2270 N N . VAL A 1 299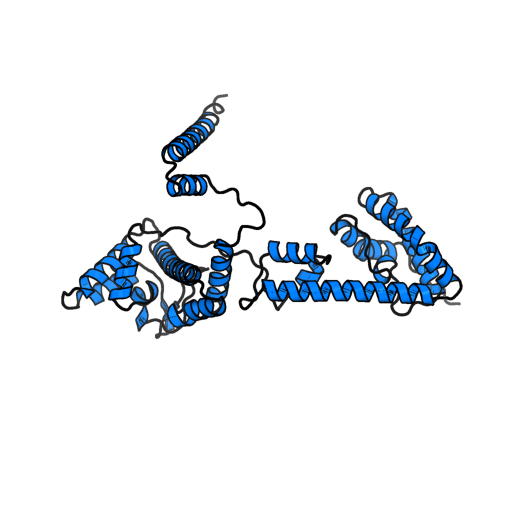 ? 4.252 -6.288 -16.756 1.00 97.56 299 VAL A N 1
ATOM 2271 C CA . VAL A 1 299 ? 4.681 -6.364 -15.353 1.00 97.56 299 VAL A CA 1
ATOM 2272 C C . VAL A 1 299 ? 3.859 -7.410 -14.600 1.00 97.56 299 VAL A C 1
ATOM 2274 O O . VAL A 1 299 ? 2.659 -7.561 -14.831 1.00 97.56 299 VAL A O 1
ATOM 2277 N N . ASP A 1 300 ? 4.504 -8.133 -13.687 1.00 97.31 300 ASP A N 1
ATOM 2278 C CA . ASP A 1 300 ? 3.846 -9.057 -12.767 1.00 97.31 300 ASP A CA 1
ATOM 2279 C C . ASP A 1 300 ? 2.722 -8.369 -11.979 1.00 97.31 300 ASP A C 1
ATOM 2281 O O . ASP A 1 300 ? 2.832 -7.208 -11.590 1.00 97.31 300 ASP A O 1
ATOM 2285 N N . ALA A 1 301 ? 1.630 -9.088 -11.713 1.00 96.44 301 ALA A N 1
ATOM 2286 C CA . ALA A 1 301 ? 0.452 -8.512 -11.071 1.00 96.44 301 ALA A CA 1
ATOM 2287 C C . ALA A 1 301 ? 0.735 -7.967 -9.657 1.00 96.44 301 ALA A C 1
ATOM 2289 O O . ALA A 1 301 ? 0.109 -6.989 -9.245 1.00 96.44 301 ALA A O 1
ATOM 2290 N N . SER A 1 302 ? 1.661 -8.578 -8.912 1.00 95.31 302 SER A N 1
ATOM 2291 C CA . SER A 1 302 ? 2.043 -8.115 -7.575 1.00 95.31 302 SER A CA 1
ATOM 2292 C C . SER A 1 302 ? 2.835 -6.808 -7.645 1.00 95.31 302 SER A C 1
ATOM 2294 O O . SER A 1 302 ? 2.488 -5.831 -6.976 1.00 95.31 302 SER A O 1
ATOM 2296 N N . ASP A 1 303 ? 3.846 -6.756 -8.518 1.00 97.62 303 ASP A N 1
ATOM 2297 C CA . ASP A 1 303 ? 4.642 -5.549 -8.755 1.00 97.62 303 ASP A CA 1
ATOM 2298 C C . ASP A 1 303 ? 3.785 -4.429 -9.363 1.00 97.62 303 ASP A C 1
ATOM 2300 O O . ASP A 1 303 ? 3.909 -3.276 -8.960 1.00 97.62 303 ASP A O 1
ATOM 2304 N N . ALA A 1 304 ? 2.853 -4.751 -10.264 1.00 97.88 304 ALA A N 1
ATOM 2305 C CA . ALA A 1 304 ? 1.918 -3.795 -10.846 1.00 97.88 304 ALA A CA 1
ATOM 2306 C C . ALA A 1 304 ? 1.053 -3.114 -9.775 1.00 97.88 304 ALA A C 1
ATOM 2308 O O . ALA A 1 304 ? 0.929 -1.890 -9.788 1.00 97.88 304 ALA A O 1
ATOM 2309 N N . ARG A 1 305 ? 0.497 -3.872 -8.814 1.00 97.44 305 ARG A N 1
ATOM 2310 C CA . ARG A 1 305 ? -0.259 -3.286 -7.690 1.00 97.44 305 ARG A CA 1
ATOM 2311 C C . ARG A 1 305 ? 0.597 -2.315 -6.881 1.00 97.44 305 ARG A C 1
ATOM 2313 O O . ARG A 1 305 ? 0.163 -1.191 -6.652 1.00 97.44 305 ARG A O 1
ATOM 2320 N N . ARG A 1 306 ? 1.817 -2.718 -6.513 1.00 97.56 306 ARG A N 1
ATOM 2321 C CA . ARG A 1 306 ? 2.766 -1.889 -5.746 1.00 97.56 306 ARG A CA 1
ATOM 2322 C C . ARG A 1 306 ? 3.211 -0.633 -6.503 1.00 97.56 306 ARG A C 1
ATOM 2324 O O . ARG A 1 306 ? 3.260 0.449 -5.926 1.00 97.56 306 ARG A O 1
ATOM 2331 N N . LEU A 1 307 ? 3.481 -0.744 -7.804 1.00 97.75 307 LEU A N 1
ATOM 2332 C CA . LEU A 1 307 ? 3.844 0.394 -8.653 1.00 97.75 307 LEU A CA 1
ATOM 2333 C C . LEU A 1 307 ? 2.699 1.399 -8.760 1.00 97.75 307 LEU A C 1
ATOM 2335 O O . LEU A 1 307 ? 2.913 2.592 -8.574 1.00 97.75 307 LEU A O 1
ATOM 2339 N N . VAL A 1 308 ? 1.481 0.928 -9.042 1.00 97.44 308 VAL A N 1
ATOM 2340 C CA . VAL A 1 308 ? 0.305 1.803 -9.141 1.00 97.44 308 VAL A CA 1
ATOM 2341 C C . VAL A 1 308 ? 0.000 2.442 -7.781 1.00 97.44 308 VAL A C 1
ATOM 2343 O O . VAL A 1 308 ? -0.269 3.641 -7.730 1.00 97.44 308 VAL A O 1
ATOM 2346 N N . PHE A 1 309 ? 0.111 1.683 -6.684 1.00 96.88 309 PHE A N 1
ATOM 2347 C CA . PHE A 1 309 ? -0.007 2.196 -5.317 1.00 96.88 309 PHE A CA 1
ATOM 2348 C C . PHE A 1 309 ? 0.937 3.373 -5.063 1.00 96.88 309 PHE A C 1
ATOM 2350 O O . PHE A 1 309 ? 0.493 4.418 -4.581 1.00 96.88 309 PHE A O 1
ATOM 2357 N N . ALA A 1 310 ? 2.211 3.209 -5.427 1.00 96.81 310 ALA A N 1
ATOM 2358 C CA . ALA A 1 310 ? 3.229 4.230 -5.254 1.00 96.81 310 ALA A CA 1
ATOM 2359 C C . ALA A 1 310 ? 2.993 5.446 -6.163 1.00 96.81 310 ALA A C 1
ATOM 2361 O O . ALA A 1 310 ? 2.925 6.564 -5.661 1.00 96.81 310 ALA A O 1
ATOM 2362 N N . VAL A 1 311 ? 2.752 5.244 -7.465 1.00 95.88 311 VAL A N 1
ATOM 2363 C CA . VAL A 1 311 ? 2.519 6.329 -8.441 1.00 95.88 311 VAL A CA 1
ATOM 2364 C C . VAL A 1 311 ? 1.306 7.194 -8.075 1.00 95.88 311 VAL A C 1
ATOM 2366 O O . VAL A 1 311 ? 1.366 8.416 -8.197 1.00 95.88 311 VAL A O 1
ATOM 2369 N N . LEU A 1 312 ? 0.210 6.600 -7.587 1.00 93.31 312 LEU A N 1
ATOM 2370 C CA . LEU A 1 312 ? -0.969 7.363 -7.147 1.00 93.31 312 LEU A CA 1
ATOM 2371 C C . LEU A 1 312 ? -0.666 8.284 -5.955 1.00 93.31 312 LEU A C 1
ATOM 2373 O O . LEU A 1 312 ? -1.279 9.342 -5.821 1.00 93.31 312 LEU A O 1
ATOM 2377 N N . ARG A 1 313 ? 0.289 7.897 -5.106 1.00 90.25 313 ARG A N 1
ATOM 2378 C CA . ARG A 1 313 ? 0.655 8.613 -3.877 1.00 90.25 313 ARG A CA 1
ATOM 2379 C C . ARG A 1 313 ? 1.812 9.590 -4.065 1.00 90.25 313 ARG A C 1
ATOM 2381 O O . ARG A 1 313 ? 2.016 10.432 -3.202 1.00 90.25 313 ARG A O 1
ATOM 2388 N N . GLU A 1 314 ? 2.481 9.578 -5.219 1.00 87.44 314 GLU A N 1
ATOM 2389 C CA . GLU A 1 314 ? 3.403 10.652 -5.619 1.00 87.44 314 GLU A CA 1
ATOM 2390 C C . GLU A 1 314 ? 2.683 11.990 -5.852 1.00 87.44 314 GLU A C 1
ATOM 2392 O O . GLU A 1 314 ? 3.286 13.048 -5.693 1.00 87.44 314 GLU A O 1
ATOM 2397 N N . GLN A 1 315 ? 1.404 11.953 -6.253 1.00 66.56 315 GLN A N 1
ATOM 2398 C CA . GLN A 1 315 ? 0.590 13.149 -6.521 1.00 66.56 315 GLN A CA 1
ATOM 2399 C C . GLN A 1 315 ? -0.361 13.520 -5.382 1.00 66.56 315 GLN A C 1
ATOM 2401 O O . GLN A 1 315 ? -0.989 14.581 -5.430 1.00 66.56 315 GLN A O 1
ATOM 2406 N N . ALA A 1 316 ? -0.494 12.662 -4.370 1.00 57.19 316 ALA A N 1
ATOM 2407 C CA . ALA A 1 316 ? -1.262 13.009 -3.190 1.00 57.19 316 ALA A CA 1
ATOM 2408 C C . ALA A 1 316 ? -0.533 14.151 -2.460 1.00 57.19 316 ALA A C 1
ATOM 2410 O O . ALA A 1 316 ? 0.675 14.042 -2.235 1.00 57.19 316 ALA A O 1
ATOM 2411 N N . PRO A 1 317 ? -1.215 15.250 -2.077 1.00 42.59 317 PRO A N 1
ATOM 2412 C CA . PRO A 1 317 ? -0.632 16.184 -1.129 1.00 42.59 317 PRO A CA 1
ATOM 2413 C C . PRO A 1 317 ? -0.302 15.377 0.123 1.00 42.59 317 PRO A C 1
ATOM 2415 O O . PRO A 1 317 ? -1.203 14.817 0.749 1.00 42.59 317 PRO A O 1
ATOM 2418 N N . ALA A 1 318 ? 0.990 15.239 0.416 1.00 43.66 318 ALA A N 1
ATOM 2419 C CA . ALA A 1 318 ? 1.464 14.422 1.516 1.00 43.66 318 ALA A CA 1
ATOM 2420 C C . ALA A 1 318 ? 0.694 14.792 2.792 1.00 43.66 318 ALA A C 1
ATOM 2422 O O . ALA A 1 318 ? 0.673 15.954 3.213 1.00 43.66 318 ALA A O 1
ATOM 2423 N N . ALA A 1 319 ? 0.015 13.810 3.385 1.00 41.84 319 ALA A N 1
ATOM 2424 C CA . ALA A 1 319 ? -0.539 13.947 4.720 1.00 41.84 319 ALA A CA 1
ATOM 2425 C C . ALA A 1 319 ? 0.649 14.023 5.695 1.00 41.84 319 ALA A C 1
ATOM 2427 O O . ALA A 1 319 ? 1.202 13.010 6.109 1.00 41.84 319 ALA A O 1
ATOM 2428 N N . GLY A 1 320 ? 1.076 15.255 5.985 1.00 44.44 320 GLY A N 1
ATOM 2429 C CA . GLY A 1 320 ? 2.276 15.582 6.760 1.00 44.44 320 GLY A CA 1
ATOM 2430 C C . GLY A 1 320 ? 3.460 15.951 5.856 1.00 44.44 320 GLY A C 1
ATOM 2431 O O . GLY A 1 320 ? 3.656 15.303 4.832 1.00 44.44 320 GLY A O 1
ATOM 2432 N N . PRO A 1 321 ? 4.244 16.999 6.175 1.00 36.44 321 PRO A N 1
ATOM 2433 C CA . PRO A 1 321 ? 5.276 17.474 5.264 1.00 36.44 321 PRO A CA 1
ATOM 2434 C C . PRO A 1 321 ? 6.496 16.537 5.289 1.00 36.44 321 PRO A C 1
ATOM 2436 O O . PRO A 1 321 ? 7.202 16.513 6.300 1.00 36.44 321 PRO A O 1
ATOM 2439 N N . PRO A 1 322 ? 6.863 15.857 4.186 1.00 44.25 322 PRO A N 1
ATOM 2440 C CA . PRO A 1 322 ? 8.273 15.776 3.862 1.00 44.25 322 PRO A CA 1
ATOM 2441 C C . PRO A 1 322 ? 8.693 17.216 3.564 1.00 44.25 322 PRO A C 1
ATOM 2443 O O . PRO A 1 322 ? 8.132 17.857 2.672 1.00 44.25 322 PRO A O 1
ATOM 2446 N N . GLN A 1 323 ? 9.611 17.781 4.352 1.00 50.91 323 GLN A N 1
ATOM 2447 C CA . GLN A 1 323 ? 10.201 19.051 3.944 1.00 50.91 323 GLN A CA 1
ATOM 2448 C C . GLN A 1 323 ? 10.804 18.824 2.552 1.00 50.91 323 GLN A C 1
ATOM 2450 O O . GLN A 1 323 ? 11.611 17.898 2.419 1.00 50.91 323 GLN A O 1
ATOM 2455 N N . PRO A 1 324 ? 10.392 19.585 1.520 1.00 54.59 324 PRO A N 1
ATOM 2456 C CA . PRO A 1 324 ? 10.979 19.448 0.199 1.00 54.59 324 PRO A CA 1
ATOM 2457 C C . PRO A 1 324 ? 12.485 19.592 0.359 1.00 54.59 324 PRO A C 1
ATOM 2459 O O . PRO A 1 324 ? 12.966 20.545 0.983 1.00 54.59 324 PRO A O 1
ATOM 2462 N N . GLY A 1 325 ? 13.224 18.608 -0.150 1.00 67.31 325 GLY A N 1
ATOM 2463 C CA . GLY A 1 325 ? 14.670 18.652 -0.079 1.00 67.31 325 GLY A CA 1
ATOM 2464 C C . GLY A 1 325 ? 15.170 19.915 -0.785 1.00 67.31 325 GLY A C 1
ATOM 2465 O O . GLY A 1 325 ? 14.476 20.467 -1.646 1.00 67.31 325 GLY A O 1
ATOM 2466 N N . PRO A 1 326 ? 16.393 20.378 -0.496 1.00 73.69 326 PRO A N 1
ATOM 2467 C CA . PRO A 1 326 ? 16.949 21.558 -1.153 1.00 73.69 326 PRO A CA 1
ATOM 2468 C C . PRO A 1 326 ? 16.876 21.488 -2.692 1.00 73.69 326 PRO A C 1
ATOM 2470 O O . PRO A 1 326 ? 16.643 22.491 -3.360 1.00 73.69 326 PRO A O 1
ATOM 2473 N N . ALA A 1 327 ? 16.976 20.284 -3.264 1.00 75.12 327 ALA A N 1
ATOM 2474 C CA . ALA A 1 327 ? 16.822 20.048 -4.698 1.00 75.12 327 ALA A CA 1
ATOM 2475 C C . ALA A 1 327 ? 15.383 20.243 -5.217 1.00 75.12 327 ALA A C 1
ATOM 2477 O O . ALA A 1 327 ? 15.199 20.695 -6.347 1.00 75.12 327 ALA A O 1
ATOM 2478 N N . ASP A 1 328 ? 14.368 19.914 -4.416 1.00 74.94 328 ASP A N 1
ATOM 2479 C CA . ASP A 1 328 ? 12.958 20.096 -4.777 1.00 74.94 328 ASP A CA 1
ATOM 2480 C C . ASP A 1 328 ? 12.590 21.577 -4.765 1.00 74.94 328 ASP A C 1
ATOM 2482 O O . ASP A 1 328 ? 11.980 22.069 -5.713 1.00 74.94 328 ASP A O 1
ATOM 2486 N N . ARG A 1 329 ? 13.068 22.310 -3.752 1.00 80.81 329 ARG A N 1
ATOM 2487 C CA . ARG A 1 329 ? 12.890 23.762 -3.670 1.00 80.81 329 ARG A CA 1
ATOM 2488 C C . ARG A 1 329 ? 13.602 24.495 -4.808 1.00 80.81 329 ARG A C 1
ATOM 2490 O O . ARG A 1 329 ? 13.058 25.449 -5.358 1.00 80.81 329 ARG A O 1
ATOM 2497 N N . LEU A 1 330 ? 14.789 24.031 -5.204 1.00 83.69 330 LEU A N 1
ATOM 2498 C CA . LEU A 1 330 ? 15.506 24.593 -6.348 1.00 83.69 330 LEU A CA 1
ATOM 2499 C C . LEU A 1 330 ? 14.745 24.354 -7.663 1.00 83.69 330 LEU A C 1
ATOM 2501 O O . LEU A 1 330 ? 14.602 25.272 -8.466 1.00 83.69 330 LEU A O 1
ATOM 2505 N N . ARG A 1 331 ? 14.209 23.142 -7.868 1.00 83.56 331 ARG A N 1
ATOM 2506 C CA . ARG A 1 331 ? 13.381 22.813 -9.041 1.00 83.56 331 ARG A CA 1
ATOM 2507 C C . ARG A 1 331 ? 12.085 23.622 -9.089 1.00 83.56 331 ARG A C 1
ATOM 2509 O O . ARG A 1 331 ? 11.686 24.030 -10.174 1.00 83.56 331 ARG A O 1
ATOM 2516 N N . GLU A 1 332 ? 11.468 23.893 -7.944 1.00 82.19 332 GLU A N 1
ATOM 2517 C CA . GLU A 1 332 ? 10.283 24.750 -7.837 1.00 82.19 332 GLU A CA 1
ATOM 2518 C C . GLU A 1 332 ? 10.585 26.197 -8.262 1.00 82.19 332 GLU A C 1
ATOM 2520 O O . GLU A 1 332 ? 9.886 26.744 -9.112 1.00 82.19 332 GLU A O 1
ATOM 2525 N N . LEU A 1 333 ? 11.665 26.794 -7.741 1.00 86.56 333 LEU A N 1
ATOM 2526 C CA . LEU A 1 333 ? 12.073 28.163 -8.089 1.00 86.56 333 LEU A CA 1
ATOM 2527 C C . LEU A 1 333 ? 12.440 28.290 -9.575 1.00 86.56 333 LEU A C 1
ATOM 2529 O O . LEU A 1 333 ? 12.044 29.247 -10.238 1.00 86.56 333 LEU A O 1
ATOM 2533 N N . LEU A 1 334 ? 13.140 27.293 -10.123 1.00 86.56 334 LEU A N 1
ATOM 2534 C CA . LEU A 1 334 ? 13.457 27.243 -11.551 1.00 86.56 334 LEU A CA 1
ATOM 2535 C C . LEU A 1 334 ? 12.198 27.059 -12.411 1.00 86.56 334 LEU A C 1
ATOM 2537 O O . LEU A 1 334 ? 12.068 27.711 -13.445 1.00 86.56 334 LEU A O 1
ATOM 2541 N N . GLY A 1 335 ? 11.251 26.224 -11.975 1.00 76.75 335 GLY A N 1
ATOM 2542 C CA . GLY A 1 335 ? 9.966 26.025 -12.648 1.00 76.75 335 GLY A CA 1
ATOM 2543 C C . GLY A 1 335 ? 9.069 27.268 -12.640 1.00 76.75 335 GLY A C 1
ATOM 2544 O O . GLY A 1 335 ? 8.306 27.471 -13.581 1.00 76.75 335 GLY A O 1
ATOM 2545 N N . ALA A 1 336 ? 9.195 28.122 -11.621 1.00 79.38 336 ALA A N 1
ATOM 2546 C CA . ALA A 1 336 ? 8.498 29.404 -11.517 1.00 79.38 336 ALA A CA 1
ATOM 2547 C C . ALA A 1 336 ? 9.180 30.552 -12.294 1.00 79.38 336 ALA A C 1
ATOM 2549 O O . ALA A 1 336 ? 8.643 31.656 -12.345 1.00 79.38 336 ALA A O 1
ATOM 2550 N N . GLY A 1 337 ? 10.354 30.320 -12.899 1.00 71.19 337 GLY A N 1
ATOM 2551 C CA . GLY A 1 337 ? 11.134 31.360 -13.585 1.00 71.19 337 GLY A CA 1
ATOM 2552 C C . GLY A 1 337 ? 11.858 32.331 -12.640 1.00 71.19 337 GLY A C 1
ATOM 2553 O O . GLY A 1 337 ? 12.421 33.329 -13.088 1.00 71.19 337 GLY A O 1
ATOM 2554 N N . GLU A 1 338 ? 11.896 32.027 -11.343 1.00 85.69 338 GLU A N 1
ATOM 2555 C CA . GLU A 1 338 ? 12.520 32.820 -10.277 1.00 85.69 338 GLU A CA 1
ATOM 2556 C C . GLU A 1 338 ? 14.039 32.549 -10.224 1.00 85.69 338 GLU A C 1
ATOM 2558 O O . GLU A 1 338 ? 14.588 32.070 -9.229 1.00 85.69 338 GLU A O 1
ATOM 2563 N N . ILE A 1 339 ? 14.743 32.819 -11.332 1.00 87.62 339 ILE A N 1
ATOM 2564 C CA . ILE A 1 339 ? 16.155 32.435 -11.531 1.00 87.62 339 ILE A CA 1
ATOM 2565 C C . ILE A 1 339 ? 17.082 33.048 -10.472 1.00 87.62 339 ILE A C 1
ATOM 2567 O O . ILE A 1 339 ? 17.998 32.383 -9.988 1.00 87.62 339 ILE A O 1
ATOM 2571 N N . TYR A 1 340 ? 16.831 34.298 -10.077 1.00 81.19 340 TYR A N 1
ATOM 2572 C CA . TYR A 1 340 ? 17.631 34.981 -9.059 1.00 81.19 340 TYR A CA 1
ATOM 2573 C C . TYR A 1 340 ? 17.446 34.357 -7.665 1.00 81.19 340 TYR A C 1
ATOM 2575 O O . TYR A 1 340 ? 18.426 34.098 -6.970 1.00 81.19 340 TYR A O 1
ATOM 2583 N N . ALA A 1 341 ? 16.208 34.025 -7.285 1.00 79.50 341 ALA A N 1
ATOM 2584 C CA . ALA A 1 341 ? 15.921 33.366 -6.012 1.00 79.50 341 ALA A CA 1
ATOM 2585 C C . ALA A 1 341 ? 16.478 31.933 -5.966 1.00 79.50 341 ALA A C 1
ATOM 2587 O O . ALA A 1 341 ? 16.983 31.503 -4.930 1.00 79.50 341 ALA A O 1
ATOM 2588 N N . ALA A 1 342 ? 16.444 31.206 -7.090 1.00 85.19 342 ALA A N 1
ATOM 2589 C CA . ALA A 1 342 ? 17.084 29.897 -7.210 1.00 85.19 342 ALA A CA 1
ATOM 2590 C C . ALA A 1 342 ? 18.609 29.988 -7.019 1.00 85.19 342 ALA A C 1
ATOM 2592 O O . ALA A 1 342 ? 19.190 29.167 -6.310 1.00 85.19 342 ALA A O 1
ATOM 2593 N N . ALA A 1 343 ? 19.255 30.999 -7.610 1.00 87.62 343 ALA A N 1
ATOM 2594 C CA . ALA A 1 343 ? 20.697 31.211 -7.492 1.00 87.62 343 ALA A CA 1
ATOM 2595 C C . ALA A 1 343 ? 21.128 31.564 -6.057 1.00 87.62 343 ALA A C 1
ATOM 2597 O O . ALA A 1 343 ? 22.070 30.964 -5.539 1.00 87.62 343 ALA A O 1
ATOM 2598 N N . GLU A 1 344 ? 20.416 32.474 -5.387 1.00 88.31 344 GLU A N 1
ATOM 2599 C CA . GLU A 1 344 ? 20.704 32.834 -3.991 1.00 88.31 344 GLU A CA 1
ATOM 2600 C C . GLU A 1 344 ? 20.463 31.654 -3.036 1.00 88.31 344 GLU A C 1
ATOM 2602 O O . GLU A 1 344 ? 21.271 31.394 -2.143 1.00 88.31 344 GLU A O 1
ATOM 2607 N N . PHE A 1 345 ? 19.405 30.869 -3.269 1.00 86.38 345 PHE A N 1
ATOM 2608 C CA . PHE A 1 345 ? 19.132 29.662 -2.489 1.00 86.38 345 PHE A CA 1
ATOM 2609 C C . PHE A 1 345 ? 20.226 28.596 -2.664 1.00 86.38 345 PHE A C 1
ATOM 2611 O O . PHE A 1 345 ? 20.682 28.014 -1.680 1.00 86.38 345 PHE A O 1
ATOM 2618 N N . ALA A 1 346 ? 20.708 28.376 -3.893 1.00 86.06 346 ALA A N 1
ATOM 2619 C CA . ALA A 1 346 ? 21.835 27.480 -4.155 1.00 86.06 346 ALA A CA 1
ATOM 2620 C C . ALA A 1 346 ? 23.121 27.949 -3.455 1.00 86.06 346 ALA A C 1
ATOM 2622 O O . ALA A 1 346 ? 23.821 27.131 -2.856 1.00 86.06 346 ALA A O 1
ATOM 2623 N N . ARG A 1 347 ? 23.403 29.260 -3.470 1.00 87.69 347 ARG A N 1
ATOM 2624 C CA . ARG A 1 347 ? 24.600 29.832 -2.837 1.00 87.69 347 ARG A CA 1
ATOM 2625 C C . ARG A 1 347 ? 24.600 29.621 -1.323 1.00 87.69 347 ARG A C 1
ATOM 2627 O O . ARG A 1 347 ? 25.597 29.146 -0.773 1.00 87.69 347 ARG A O 1
ATOM 2634 N N . ALA A 1 348 ? 23.461 29.862 -0.674 1.00 84.25 348 ALA A N 1
ATOM 2635 C CA . ALA A 1 348 ? 23.290 29.662 0.764 1.00 84.25 348 ALA A CA 1
ATOM 2636 C C . ALA A 1 348 ? 23.506 28.195 1.197 1.00 84.25 348 ALA A C 1
ATOM 2638 O O . ALA A 1 348 ? 24.044 27.935 2.277 1.00 84.25 348 ALA A O 1
ATOM 2639 N N . LEU A 1 349 ? 23.146 27.224 0.347 1.00 82.94 349 LEU A N 1
ATOM 2640 C CA . LEU A 1 349 ? 23.389 25.798 0.605 1.00 82.94 349 LEU A CA 1
ATOM 2641 C C . LEU A 1 349 ? 24.885 25.443 0.557 1.00 82.94 349 LEU A C 1
ATOM 2643 O O . LEU A 1 349 ? 25.366 24.704 1.416 1.00 82.94 349 LEU A O 1
ATOM 2647 N N . THR A 1 350 ? 25.642 25.999 -0.394 1.00 79.31 350 THR A N 1
ATOM 2648 C CA . THR A 1 350 ? 27.107 25.816 -0.481 1.00 79.31 350 THR A CA 1
ATOM 2649 C C . THR A 1 350 ? 27.877 26.495 0.654 1.00 79.31 350 THR A C 1
ATOM 2651 O O . THR A 1 350 ? 28.852 25.932 1.158 1.00 79.31 350 THR A O 1
ATOM 2654 N N . GLU A 1 351 ? 27.427 27.666 1.108 1.00 77.31 351 GLU A N 1
ATOM 2655 C CA . GLU A 1 351 ? 28.024 28.378 2.249 1.00 77.31 351 GLU A CA 1
ATOM 2656 C C . GLU A 1 351 ? 27.761 27.631 3.573 1.00 77.31 351 GLU A C 1
ATOM 2658 O O . GLU A 1 351 ? 28.640 27.518 4.429 1.00 77.31 351 GLU A O 1
ATOM 2663 N N . SER A 1 352 ? 26.586 27.010 3.711 1.00 62.12 352 SER A N 1
ATOM 2664 C CA . SER A 1 352 ? 26.240 26.201 4.890 1.00 62.12 352 SER A CA 1
ATOM 2665 C C . SER A 1 352 ? 27.001 24.866 4.944 1.00 62.12 352 SER A C 1
ATOM 2667 O O . SER A 1 352 ? 27.353 24.400 6.028 1.00 62.12 352 SER A O 1
ATOM 2669 N N . GLY A 1 353 ? 27.305 24.262 3.788 1.00 53.69 353 GLY A N 1
ATOM 2670 C CA . GLY A 1 353 ? 28.096 23.026 3.692 1.00 53.69 353 GLY A CA 1
ATOM 2671 C C . GLY A 1 353 ? 29.592 23.218 3.973 1.00 53.69 353 GLY A C 1
ATOM 2672 O O . GLY A 1 353 ? 30.229 22.353 4.572 1.00 53.69 353 GLY A O 1
ATOM 2673 N N . THR A 1 354 ? 30.149 24.374 3.610 1.00 49.84 354 THR A N 1
ATOM 2674 C CA . THR A 1 354 ? 31.563 24.719 3.858 1.00 49.84 354 THR A CA 1
ATOM 2675 C C . THR A 1 354 ? 31.822 25.146 5.309 1.00 49.84 354 THR A C 1
ATOM 2677 O O . THR A 1 354 ? 32.873 24.831 5.864 1.00 49.84 354 THR A O 1
ATOM 2680 N N . ALA A 1 355 ? 30.844 25.761 5.986 1.00 47.38 355 ALA A N 1
ATOM 2681 C CA . ALA A 1 355 ? 30.926 26.057 7.421 1.00 47.38 355 ALA A CA 1
ATOM 2682 C C . ALA A 1 355 ? 30.896 24.796 8.314 1.00 47.38 355 ALA A C 1
ATOM 2684 O O . ALA A 1 355 ? 31.474 24.798 9.404 1.00 47.38 355 ALA A O 1
ATOM 2685 N N . ALA A 1 356 ? 30.254 23.714 7.856 1.00 44.12 356 ALA A N 1
ATOM 2686 C CA . ALA A 1 356 ? 30.223 22.432 8.560 1.00 44.12 356 ALA A CA 1
ATOM 2687 C C . ALA A 1 356 ? 31.552 21.659 8.435 1.00 44.12 356 ALA A C 1
ATOM 2689 O O . ALA A 1 356 ? 32.001 21.082 9.421 1.00 44.12 356 ALA A O 1
ATOM 2690 N N . SER A 1 357 ? 32.239 21.717 7.284 1.00 45.59 357 SER A N 1
ATOM 2691 C CA . SER A 1 357 ? 33.532 21.029 7.103 1.00 45.59 357 SER A CA 1
ATOM 2692 C C . SER A 1 357 ? 34.719 21.750 7.761 1.00 45.59 357 SER A C 1
ATOM 2694 O O . SER A 1 357 ? 35.766 21.145 7.969 1.00 45.59 357 SER A O 1
ATOM 2696 N N . GLY A 1 358 ? 34.579 23.037 8.102 1.00 41.94 358 GLY A N 1
ATOM 2697 C CA . GLY A 1 358 ? 35.617 23.819 8.787 1.00 41.94 358 GLY A CA 1
ATOM 2698 C C . GLY A 1 358 ? 35.691 23.606 10.305 1.00 41.94 358 GLY A C 1
ATOM 2699 O O . GLY A 1 358 ? 36.708 23.937 10.910 1.00 41.94 358 GLY A O 1
ATOM 2700 N N . ARG A 1 359 ? 34.646 23.048 10.938 1.00 46.97 359 ARG A N 1
ATOM 2701 C CA . ARG A 1 359 ? 34.642 22.758 12.388 1.00 46.97 359 ARG A CA 1
ATOM 2702 C C . ARG A 1 359 ? 35.278 21.414 12.749 1.00 46.97 359 ARG A C 1
ATOM 2704 O O . ARG A 1 359 ? 35.822 21.312 13.843 1.00 46.97 359 ARG A O 1
ATOM 2711 N N . ASP A 1 360 ? 35.296 20.445 11.835 1.00 45.62 360 ASP A N 1
ATOM 2712 C CA . ASP A 1 360 ? 35.946 19.144 12.069 1.00 45.62 360 ASP A CA 1
ATOM 2713 C C . ASP A 1 360 ? 37.477 19.193 11.916 1.00 45.62 360 ASP A C 1
ATOM 2715 O O . ASP A 1 360 ? 38.180 18.348 12.463 1.00 45.62 360 ASP A O 1
ATOM 2719 N N . ALA A 1 361 ? 38.026 20.213 11.248 1.00 47.50 361 ALA A N 1
ATOM 2720 C CA . ALA A 1 361 ? 39.474 20.365 11.077 1.00 47.50 361 ALA A CA 1
ATOM 2721 C C . ALA A 1 361 ? 40.189 21.037 12.271 1.00 47.50 361 ALA A C 1
ATOM 2723 O O . ALA A 1 361 ? 41.414 21.007 12.334 1.00 47.50 361 ALA A O 1
ATOM 2724 N N . ALA A 1 362 ? 39.459 21.635 13.223 1.00 46.88 362 ALA A N 1
ATOM 2725 C CA . ALA A 1 362 ? 40.041 22.389 14.344 1.00 46.88 362 ALA A CA 1
ATOM 2726 C C . ALA A 1 362 ? 40.068 21.624 15.687 1.00 46.88 362 ALA A C 1
ATOM 2728 O O . ALA A 1 362 ? 40.503 22.176 16.694 1.00 46.88 362 ALA A O 1
ATOM 2729 N N . GLY A 1 363 ? 39.599 20.369 15.725 1.00 45.31 363 GLY A N 1
ATOM 2730 C CA . GLY A 1 363 ? 39.544 19.536 16.939 1.00 45.31 363 GLY A CA 1
ATOM 2731 C C . GLY A 1 363 ? 40.670 18.504 17.083 1.00 45.31 363 GLY A C 1
ATOM 2732 O O . GLY A 1 363 ? 40.601 17.664 17.975 1.00 45.31 363 GLY A O 1
ATOM 2733 N N . GLY A 1 364 ? 41.668 18.527 16.197 1.00 44.25 364 GLY A N 1
ATOM 2734 C CA . GLY A 1 364 ? 42.705 17.500 16.086 1.00 44.25 364 GLY A CA 1
ATOM 2735 C C . GLY A 1 364 ? 44.123 17.997 16.354 1.00 44.25 364 GLY A C 1
ATOM 2736 O O . GLY A 1 364 ? 45.007 17.654 15.587 1.00 44.25 364 GLY A O 1
ATOM 2737 N N . GLU A 1 365 ? 44.347 18.795 17.396 1.00 44.69 365 GLU A N 1
ATOM 2738 C CA . GLU A 1 365 ? 45.682 18.970 17.989 1.00 44.69 365 GLU A CA 1
ATOM 2739 C C . GLU A 1 365 ? 45.532 19.247 19.494 1.00 44.69 365 GLU A C 1
ATOM 2741 O O . GLU A 1 365 ? 45.191 20.353 19.919 1.00 44.69 365 GLU A O 1
ATOM 2746 N N . ALA A 1 366 ? 45.744 18.197 20.289 1.00 42.84 366 ALA A N 1
ATOM 2747 C CA . ALA A 1 366 ? 46.088 18.248 21.706 1.00 42.84 366 ALA A CA 1
ATOM 2748 C C . ALA A 1 366 ? 47.138 17.169 21.979 1.00 42.84 366 ALA A C 1
ATOM 2750 O O . ALA A 1 366 ? 46.925 16.026 21.503 1.00 42.84 366 ALA A O 1
#